Protein AF-A0A932DSC3-F1 (afdb_monomer)

Solvent-accessible surface area (backbone atoms only — not comparable to full-atom values): 9833 Å² total; per-residue (Å²): 133,70,55,35,37,29,6,28,22,61,24,45,84,79,36,78,52,66,47,34,21,42,12,37,30,30,30,62,66,42,68,72,59,54,48,52,46,57,74,68,42,41,59,68,45,85,79,51,54,69,72,60,35,46,52,50,37,52,56,51,57,74,69,36,74,44,71,51,76,47,80,44,51,50,78,51,51,77,74,40,59,60,67,58,5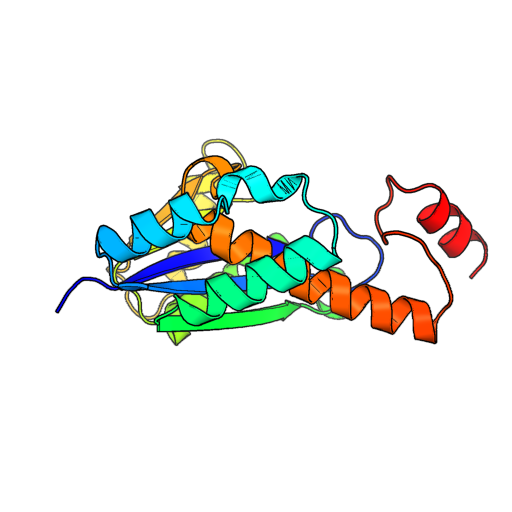0,51,34,54,52,48,17,52,48,46,56,72,66,65,46,58,34,36,36,29,50,33,100,46,66,76,79,47,30,64,53,51,41,48,58,21,44,76,64,31,84,55,80,86,50,46,67,50,58,37,66,69,24,32,75,78,34,68,44,15,12,46,6,30,42,46,10,41,40,54,44,53,54,52,50,51,54,48,30,75,73,75,43,84,35,68,85,23,29,78,89,34,69,51,19,50,54,41,63,76,73,107

Structure (mmCIF, N/CA/C/O backbone):
data_AF-A0A932DSC3-F1
#
_entry.id   AF-A0A932DSC3-F1
#
loop_
_atom_site.group_PDB
_atom_site.id
_atom_site.type_symbol
_atom_site.label_atom_id
_atom_site.label_alt_id
_atom_site.label_comp_id
_atom_site.label_asym_id
_atom_site.label_entity_id
_atom_site.label_seq_id
_atom_site.pdbx_PDB_ins_code
_atom_site.Cartn_x
_atom_site.Cartn_y
_atom_site.Cartn_z
_atom_site.occupancy
_atom_site.B_iso_or_equiv
_atom_site.auth_seq_id
_atom_site.auth_comp_id
_atom_site.auth_asym_id
_atom_site.auth_atom_id
_atom_site.pdbx_PDB_model_num
ATOM 1 N N . MET A 1 1 ? -21.441 4.213 18.092 1.00 64.06 1 MET A N 1
ATOM 2 C CA . MET A 1 1 ? -20.793 3.681 16.875 1.00 64.06 1 MET A CA 1
ATOM 3 C C . MET A 1 1 ? -19.340 3.460 17.226 1.00 64.06 1 MET A C 1
ATOM 5 O O . MET A 1 1 ? -18.794 4.299 17.928 1.00 64.06 1 MET A O 1
ATOM 9 N N . SER A 1 2 ? -18.774 2.329 16.828 1.00 84.69 2 SER A N 1
ATOM 10 C CA . SER A 1 2 ? -17.355 2.015 16.991 1.00 84.69 2 SER A CA 1
ATOM 11 C C . SER A 1 2 ? -16.498 2.936 16.121 1.00 84.69 2 SER A C 1
ATOM 13 O O . SER A 1 2 ? -16.928 3.362 15.041 1.00 84.69 2 SER A O 1
ATOM 15 N N . ASP A 1 3 ? -15.296 3.253 16.601 1.00 93.88 3 ASP A N 1
ATOM 16 C CA . ASP A 1 3 ? -14.323 4.045 15.854 1.00 93.88 3 ASP A CA 1
ATOM 17 C C . ASP A 1 3 ? -13.962 3.332 14.544 1.00 93.88 3 ASP A C 1
ATOM 19 O O . ASP A 1 3 ? -13.929 2.105 14.455 1.00 93.88 3 ASP A O 1
ATOM 23 N N . LEU A 1 4 ? -13.686 4.104 13.495 1.00 96.88 4 LEU A N 1
ATOM 24 C CA . LEU A 1 4 ? -13.214 3.566 12.219 1.00 96.88 4 LEU A CA 1
ATOM 25 C C . LEU A 1 4 ? -11.693 3.642 12.150 1.00 96.88 4 LEU A C 1
ATOM 27 O O . LEU A 1 4 ? -11.114 4.723 12.280 1.00 96.88 4 LEU A O 1
ATOM 31 N N . VAL A 1 5 ? -11.063 2.509 11.864 1.00 98.19 5 VAL A N 1
ATOM 32 C CA . VAL A 1 5 ? -9.609 2.360 11.783 1.00 98.19 5 VAL A CA 1
ATOM 33 C C . VAL A 1 5 ? -9.186 1.964 10.373 1.00 98.19 5 VAL A C 1
ATOM 35 O O . VAL A 1 5 ? -9.803 1.112 9.727 1.00 98.19 5 VAL A O 1
ATOM 38 N N . LEU A 1 6 ? -8.140 2.622 9.878 1.00 98.69 6 LEU A N 1
ATOM 39 C CA . LEU A 1 6 ? -7.616 2.456 8.525 1.00 98.69 6 LEU A CA 1
ATOM 40 C C . LEU A 1 6 ? -6.210 1.848 8.570 1.00 98.69 6 LEU A C 1
ATOM 42 O O . LEU A 1 6 ? -5.345 2.356 9.276 1.00 98.69 6 LEU A O 1
ATOM 46 N N . GLY A 1 7 ? -5.969 0.798 7.790 1.00 98.62 7 GLY A N 1
ATOM 47 C CA . GLY A 1 7 ? -4.624 0.349 7.427 1.00 98.62 7 GLY A CA 1
ATOM 48 C C . GLY A 1 7 ? -4.241 0.866 6.042 1.00 98.62 7 GLY A C 1
ATOM 49 O O . GLY A 1 7 ? -5.070 0.800 5.131 1.00 98.62 7 GLY A O 1
ATOM 50 N N . ILE A 1 8 ? -3.016 1.364 5.876 1.00 98.75 8 ILE A N 1
ATOM 51 C CA . ILE A 1 8 ? -2.444 1.753 4.579 1.00 98.75 8 ILE A CA 1
ATOM 52 C C . ILE A 1 8 ? -1.117 1.027 4.365 1.00 98.75 8 ILE A C 1
ATOM 54 O O . ILE A 1 8 ? -0.281 1.005 5.262 1.00 98.75 8 ILE A O 1
ATOM 58 N N . ASP A 1 9 ? -0.925 0.464 3.176 1.00 98.25 9 ASP A N 1
ATOM 59 C CA . ASP A 1 9 ? 0.350 -0.118 2.746 1.00 98.25 9 ASP A CA 1
ATOM 60 C C . ASP A 1 9 ? 0.474 -0.068 1.215 1.00 98.25 9 ASP A C 1
ATOM 62 O O . ASP A 1 9 ? -0.536 0.067 0.501 1.00 98.25 9 ASP A O 1
ATOM 66 N N . GLU A 1 10 ? 1.695 -0.192 0.702 1.00 97.06 10 GLU A N 1
ATOM 67 C CA . GLU A 1 10 ? 2.004 -0.150 -0.722 1.00 97.06 10 GLU A CA 1
ATOM 68 C C . GLU A 1 10 ? 2.565 -1.459 -1.301 1.00 97.06 10 GLU A C 1
ATOM 70 O O . GLU A 1 10 ? 3.034 -2.371 -0.623 1.00 97.06 10 GLU A O 1
ATOM 75 N N . ALA A 1 11 ? 2.534 -1.560 -2.629 1.00 95.81 11 ALA A N 1
ATOM 76 C CA . ALA A 1 11 ? 3.207 -2.608 -3.377 1.00 95.81 11 ALA A CA 1
ATOM 77 C C . ALA A 1 11 ? 3.759 -2.061 -4.692 1.00 95.81 11 ALA A C 1
ATOM 79 O O . ALA A 1 11 ? 3.047 -1.432 -5.473 1.00 95.81 11 ALA A O 1
ATOM 80 N N . GLY A 1 12 ? 5.020 -2.378 -4.981 1.00 94.19 12 GLY A N 1
ATOM 81 C CA . GLY A 1 12 ? 5.682 -1.982 -6.228 1.00 94.19 12 GLY A CA 1
ATOM 82 C C . GLY A 1 12 ? 6.744 -0.897 -6.079 1.00 94.19 12 GLY A C 1
ATOM 83 O O . GLY A 1 12 ? 7.323 -0.490 -7.076 1.00 94.19 12 GLY A O 1
ATOM 84 N N . ARG A 1 13 ? 7.045 -0.472 -4.848 1.00 93.25 13 ARG A N 1
ATOM 85 C CA . ARG A 1 13 ? 7.997 0.606 -4.552 1.00 93.25 13 ARG A CA 1
ATOM 86 C C . ARG A 1 13 ? 9.403 0.388 -5.127 1.00 93.25 13 ARG A C 1
ATOM 88 O O . ARG A 1 13 ? 10.003 1.318 -5.641 1.00 93.25 13 ARG A O 1
ATOM 95 N N . GLY A 1 14 ? 9.925 -0.837 -5.036 1.00 89.69 14 GLY A N 1
ATOM 96 C CA . GLY A 1 14 ? 11.260 -1.206 -5.534 1.00 89.69 14 GLY A CA 1
ATOM 97 C C . GLY A 1 14 ? 11.279 -1.792 -6.949 1.00 89.69 14 GLY A C 1
ATOM 98 O O . GLY A 1 14 ? 12.264 -2.417 -7.336 1.00 89.69 14 GLY A O 1
ATOM 99 N N . CYS A 1 15 ? 10.175 -1.697 -7.691 1.00 92.38 15 CYS A N 1
ATOM 100 C CA . CYS A 1 15 ? 10.090 -2.231 -9.048 1.00 92.38 15 CYS A CA 1
ATOM 101 C C . CYS A 1 15 ? 10.601 -1.216 -10.063 1.00 92.38 15 CYS A C 1
ATOM 103 O O . CYS A 1 15 ? 10.315 -0.031 -9.945 1.00 92.38 15 CYS A O 1
ATOM 105 N N . ILE A 1 16 ? 11.284 -1.706 -11.094 1.00 93.94 16 ILE A N 1
ATOM 106 C CA . ILE A 1 16 ? 11.677 -0.900 -12.256 1.00 93.94 16 ILE A CA 1
ATOM 107 C C . ILE A 1 16 ? 10.623 -0.962 -13.373 1.00 93.94 16 ILE A C 1
ATOM 109 O O . ILE A 1 16 ? 10.530 -0.054 -14.190 1.00 93.94 16 ILE A O 1
ATOM 113 N N . ILE A 1 17 ? 9.780 -2.004 -13.387 1.00 94.50 17 ILE A N 1
ATOM 114 C CA . ILE A 1 17 ? 8.659 -2.131 -14.327 1.00 94.50 17 ILE A CA 1
ATOM 115 C C . ILE A 1 17 ? 7.329 -2.033 -13.580 1.00 94.50 17 ILE A C 1
ATOM 117 O O . ILE A 1 17 ? 7.047 -2.805 -12.659 1.00 94.50 17 ILE A O 1
ATOM 121 N N . GLY A 1 18 ? 6.467 -1.147 -14.076 1.00 94.94 18 GLY A N 1
ATOM 122 C CA . GLY A 1 18 ? 5.080 -1.023 -13.645 1.00 94.94 18 GLY A CA 1
ATOM 123 C C . GLY A 1 18 ? 4.848 0.022 -12.545 1.00 94.94 18 GLY A C 1
ATOM 124 O O . GLY A 1 18 ? 5.780 0.643 -12.049 1.00 94.94 18 GLY A O 1
ATOM 125 N N . PRO A 1 19 ? 3.573 0.278 -12.216 1.00 96.56 19 PRO A N 1
ATOM 126 C CA . PRO A 1 19 ? 3.173 1.309 -11.267 1.00 96.56 19 PRO A CA 1
ATOM 127 C C . PRO A 1 19 ? 3.362 0.874 -9.807 1.00 96.56 19 PRO A C 1
ATOM 129 O O . PRO A 1 19 ? 3.408 -0.317 -9.491 1.00 96.56 19 PRO A O 1
ATOM 132 N N . LEU A 1 20 ? 3.357 1.866 -8.919 1.00 97.50 20 LEU A N 1
ATOM 133 C CA . LEU A 1 20 ? 3.201 1.690 -7.478 1.00 97.50 20 LEU A CA 1
ATOM 134 C C . LEU A 1 20 ? 1.705 1.642 -7.129 1.00 97.50 20 LEU A C 1
ATOM 136 O O . LEU A 1 20 ? 0.919 2.460 -7.611 1.00 97.50 20 LEU A O 1
ATOM 140 N N . PHE A 1 21 ? 1.298 0.691 -6.294 1.00 98.38 21 PHE A N 1
ATOM 141 C CA . PHE A 1 21 ? -0.069 0.573 -5.785 1.00 98.38 21 PHE A CA 1
ATOM 142 C C . PHE A 1 21 ? -0.099 0.896 -4.299 1.00 98.38 21 PHE A C 1
ATOM 144 O O . PHE A 1 21 ? 0.660 0.303 -3.547 1.00 98.38 21 PHE A O 1
ATOM 151 N N . LEU A 1 22 ? -1.000 1.781 -3.878 1.00 98.50 22 LEU A N 1
ATOM 152 C CA . LEU A 1 22 ? -1.232 2.121 -2.474 1.00 98.50 22 LEU A CA 1
ATOM 153 C C . LEU A 1 22 ? -2.658 1.721 -2.098 1.00 98.50 22 LEU A C 1
ATOM 155 O O . LEU A 1 22 ? -3.614 2.189 -2.724 1.00 98.50 22 LEU A O 1
ATOM 159 N N . ALA A 1 23 ? -2.819 0.858 -1.102 1.00 98.69 23 ALA A N 1
ATOM 160 C CA . ALA A 1 23 ? -4.123 0.377 -0.665 1.00 98.69 23 ALA A CA 1
ATOM 161 C C . ALA A 1 23 ? -4.499 0.956 0.698 1.00 98.69 23 ALA A C 1
ATOM 163 O O . ALA A 1 23 ? -3.661 1.083 1.581 1.00 98.69 23 ALA A O 1
ATOM 164 N N . GLY A 1 24 ? -5.782 1.264 0.871 1.00 98.69 24 GLY A N 1
ATOM 165 C CA . GLY A 1 24 ? -6.391 1.559 2.160 1.00 98.69 24 GLY A CA 1
ATOM 166 C C . GLY A 1 24 ? -7.475 0.536 2.492 1.00 98.69 24 GLY A C 1
ATOM 167 O O . GLY A 1 24 ? -8.323 0.233 1.645 1.00 98.69 24 GLY A O 1
ATOM 168 N N . PHE A 1 25 ? -7.450 0.025 3.720 1.00 98.75 25 PHE A N 1
ATOM 169 C CA . PHE A 1 25 ? -8.380 -0.966 4.259 1.00 98.75 25 PHE A CA 1
ATOM 170 C C . PHE A 1 25 ? -9.042 -0.434 5.538 1.00 98.75 25 PHE A C 1
ATOM 172 O O . PHE A 1 25 ? -8.373 -0.258 6.554 1.00 98.75 25 PHE A O 1
ATOM 179 N N . LEU A 1 26 ? -10.345 -0.148 5.473 1.00 98.62 26 LEU A N 1
ATOM 180 C CA . LEU A 1 26 ? -11.117 0.469 6.552 1.00 98.62 26 LEU A CA 1
ATOM 181 C C . LEU A 1 26 ? -12.066 -0.549 7.190 1.00 98.62 26 LEU A C 1
ATOM 183 O O . LEU A 1 26 ? -12.892 -1.149 6.490 1.00 98.62 26 LEU A O 1
ATOM 187 N N . ILE A 1 27 ? -12.019 -0.662 8.515 1.00 98.06 27 ILE A N 1
ATOM 188 C CA . ILE A 1 27 ? -12.976 -1.437 9.315 1.00 98.06 27 ILE A CA 1
ATOM 189 C C . ILE A 1 27 ? -13.413 -0.655 10.565 1.00 98.06 27 ILE A C 1
ATOM 191 O O . ILE A 1 27 ? -12.712 0.267 10.987 1.00 98.06 27 ILE A O 1
ATOM 195 N N . PRO A 1 28 ? -14.570 -0.994 11.153 1.00 97.62 28 PRO A N 1
ATOM 196 C CA . PRO A 1 28 ? -14.860 -0.724 12.553 1.00 97.62 28 PRO A CA 1
ATOM 197 C C . PRO A 1 28 ? -13.794 -1.341 13.460 1.00 97.62 28 PRO A C 1
ATOM 199 O O . PRO A 1 28 ? -13.321 -2.450 13.202 1.00 97.62 28 PRO A O 1
ATOM 202 N N . GLU A 1 29 ? -13.423 -0.632 14.517 1.00 95.38 29 GLU A N 1
ATOM 203 C CA . GLU A 1 29 ? -12.522 -1.123 15.554 1.00 95.38 29 GLU A CA 1
ATOM 204 C C . GLU A 1 29 ? -13.289 -2.037 16.509 1.00 95.38 29 GLU A C 1
ATOM 206 O O . GLU A 1 29 ? -13.709 -1.650 17.596 1.00 95.38 29 GLU A O 1
ATOM 211 N N . GLU A 1 30 ? -13.543 -3.250 16.031 1.00 96.38 30 GLU A N 1
ATOM 212 C CA . GLU A 1 30 ? -14.308 -4.272 16.731 1.00 96.38 30 GLU A CA 1
ATOM 213 C C . GLU A 1 30 ? -13.483 -5.558 16.786 1.00 96.38 30 GLU A C 1
ATOM 215 O O . GLU A 1 30 ? -13.024 -6.049 15.749 1.00 96.38 30 GLU A O 1
ATOM 220 N N . ASP A 1 31 ? -13.319 -6.113 17.990 1.00 93.94 31 ASP A N 1
ATOM 221 C CA . ASP A 1 31 ? -12.434 -7.258 18.247 1.00 93.94 31 ASP A CA 1
ATOM 222 C C . ASP A 1 31 ? -12.744 -8.439 17.326 1.00 93.94 31 ASP A C 1
ATOM 224 O O . ASP A 1 31 ? -11.851 -8.988 16.689 1.00 93.94 31 ASP A O 1
ATOM 228 N N . HIS A 1 32 ? -14.026 -8.749 17.120 1.00 95.50 32 HIS A N 1
ATOM 229 C CA . HIS A 1 32 ? -14.423 -9.859 16.258 1.00 95.50 32 HIS A CA 1
ATOM 230 C C . HIS A 1 32 ? -13.998 -9.683 14.784 1.00 95.50 32 HIS A C 1
ATOM 232 O O . HIS A 1 32 ? -13.781 -10.675 14.088 1.00 95.50 32 HIS A O 1
ATOM 238 N N . LEU A 1 33 ? -13.870 -8.453 14.268 1.00 96.00 33 LEU A N 1
ATOM 239 C CA . LEU A 1 33 ? -13.372 -8.208 12.906 1.00 96.00 33 LEU A CA 1
ATOM 240 C C . LEU A 1 33 ? -11.851 -8.356 12.842 1.00 96.00 33 LEU A C 1
ATOM 242 O O . LEU A 1 33 ? -11.326 -8.926 11.882 1.00 96.00 33 LEU A O 1
ATOM 246 N N . ILE A 1 34 ? -11.156 -7.872 13.873 1.00 94.50 34 ILE A N 1
ATOM 247 C CA . ILE A 1 34 ? -9.708 -8.026 14.039 1.00 94.50 34 ILE A CA 1
ATOM 248 C C . ILE A 1 34 ? -9.355 -9.518 14.140 1.00 94.50 34 ILE A C 1
ATOM 250 O O . ILE A 1 34 ? -8.472 -9.989 13.419 1.00 94.50 34 ILE A O 1
ATOM 254 N N . ASP A 1 35 ? -10.098 -10.281 14.939 1.00 95.19 35 ASP A N 1
ATOM 255 C CA . ASP A 1 35 ? -9.935 -11.726 15.109 1.00 95.19 35 ASP A CA 1
ATOM 256 C C . ASP A 1 35 ? -10.197 -12.488 13.815 1.00 95.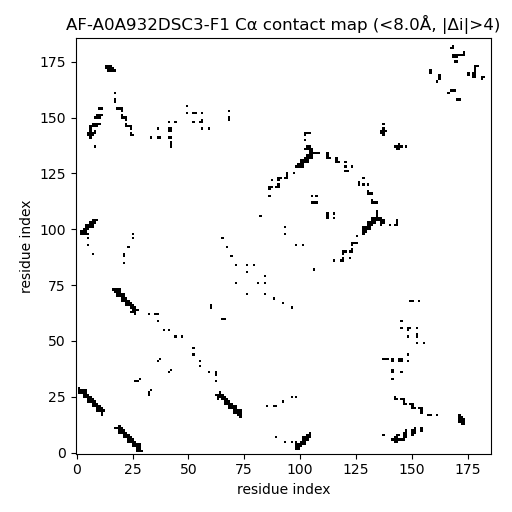19 35 ASP A C 1
ATOM 258 O O . ASP A 1 35 ? -9.420 -13.371 13.452 1.00 95.19 35 ASP A O 1
ATOM 262 N N . ARG A 1 36 ? -11.232 -12.109 13.053 1.00 95.62 36 ARG A N 1
ATOM 263 C CA . ARG A 1 36 ? -11.479 -12.693 11.726 1.00 95.62 36 ARG A CA 1
ATOM 264 C C . ARG A 1 36 ? -10.315 -12.460 10.768 1.00 95.62 36 ARG A C 1
ATOM 266 O O . ARG A 1 36 ? -9.969 -13.370 10.020 1.00 95.62 36 ARG A O 1
ATOM 273 N N . LEU A 1 37 ? -9.693 -11.279 10.779 1.00 94.50 37 LEU A N 1
ATOM 274 C CA . LEU A 1 37 ? -8.507 -11.023 9.955 1.00 94.50 37 LEU A CA 1
ATOM 275 C C . LEU A 1 37 ? -7.298 -11.839 10.423 1.00 94.50 37 LEU A C 1
ATOM 277 O O . LEU A 1 37 ? -6.571 -12.377 9.588 1.00 94.50 37 LEU A O 1
ATOM 281 N N . ASN A 1 38 ? -7.093 -11.971 11.735 1.00 92.88 38 ASN A N 1
ATOM 282 C CA . ASN A 1 38 ? -6.032 -12.819 12.280 1.00 92.88 38 ASN A CA 1
ATOM 283 C C . ASN A 1 38 ? -6.243 -14.293 11.899 1.00 92.88 38 ASN A C 1
ATOM 285 O O . ASN A 1 38 ? -5.302 -14.940 11.448 1.00 92.88 38 ASN A O 1
ATOM 289 N N . ALA A 1 39 ? -7.476 -14.799 11.989 1.00 93.25 39 ALA A N 1
ATOM 290 C CA . ALA A 1 39 ? -7.832 -16.169 11.618 1.00 93.25 39 ALA A CA 1
ATOM 291 C C . ALA A 1 39 ? -7.621 -16.468 10.123 1.00 93.25 39 ALA A C 1
ATOM 293 O O . ALA A 1 39 ? -7.350 -17.608 9.755 1.00 93.25 39 ALA A O 1
ATOM 294 N N . LEU A 1 40 ? -7.697 -15.451 9.257 1.00 91.75 40 LEU A N 1
ATOM 295 C CA . LEU A 1 40 ? -7.343 -15.570 7.839 1.00 91.75 40 LEU A CA 1
ATOM 296 C C . LEU A 1 40 ? -5.824 -15.647 7.582 1.00 91.75 40 LEU A C 1
ATOM 298 O O . LEU A 1 40 ? -5.417 -15.852 6.439 1.00 91.75 40 LEU A O 1
ATOM 302 N N . GLY A 1 41 ? -4.976 -15.452 8.598 1.00 88.56 41 GLY A N 1
ATOM 303 C CA . GLY A 1 41 ? -3.519 -15.521 8.457 1.00 88.56 41 GLY A CA 1
ATOM 304 C C . GLY A 1 41 ? -2.927 -14.372 7.636 1.00 88.56 41 GLY A C 1
ATOM 305 O O . GLY A 1 41 ? -1.932 -14.548 6.932 1.00 88.56 41 GLY A O 1
ATOM 306 N N . VAL A 1 42 ? -3.529 -13.175 7.681 1.00 85.94 42 VAL A N 1
ATOM 307 C CA . VAL A 1 42 ? -3.105 -12.055 6.816 1.00 85.94 42 VAL A CA 1
ATOM 308 C C . VAL A 1 42 ? -1.665 -11.589 7.074 1.00 85.94 42 VAL A C 1
ATOM 310 O O . VAL A 1 42 ? -0.997 -11.129 6.148 1.00 85.94 42 VAL A O 1
ATOM 313 N N . LYS A 1 43 ? -1.145 -11.745 8.296 1.00 81.88 43 LYS A N 1
ATOM 314 C CA . LYS A 1 43 ? 0.243 -11.381 8.638 1.00 81.88 43 LYS A CA 1
ATOM 315 C C . LYS A 1 43 ? 1.275 -12.350 8.047 1.00 81.88 43 LYS A C 1
ATOM 317 O O . LYS A 1 43 ? 2.343 -11.916 7.623 1.00 81.88 43 LYS A O 1
ATOM 322 N N . ASP A 1 44 ? 0.922 -13.625 7.902 1.00 77.19 44 ASP A N 1
ATOM 323 C CA . ASP A 1 44 ? 1.791 -14.675 7.345 1.00 77.19 44 ASP A CA 1
ATOM 324 C C . ASP A 1 44 ? 1.742 -14.739 5.806 1.00 77.19 44 ASP A C 1
ATOM 326 O O . ASP A 1 44 ? 2.366 -15.582 5.157 1.00 77.19 44 ASP A O 1
ATOM 330 N N . SER A 1 45 ? 1.019 -13.805 5.184 1.00 73.25 45 SER A N 1
ATOM 331 C CA . SER A 1 45 ? 0.725 -13.809 3.750 1.00 73.25 45 SER A CA 1
ATOM 332 C C . SER A 1 45 ? 1.927 -13.543 2.835 1.00 73.25 45 SER A C 1
ATOM 334 O O . SER A 1 45 ? 1.834 -13.739 1.620 1.00 73.25 45 SER A O 1
ATOM 336 N N . LYS A 1 46 ? 3.073 -13.120 3.388 1.00 68.75 46 LYS A N 1
ATOM 337 C CA . LYS A 1 46 ? 4.283 -12.753 2.624 1.00 68.75 46 LYS A CA 1
ATOM 338 C C . LYS A 1 46 ? 4.854 -13.907 1.799 1.00 68.75 46 LYS A C 1
ATOM 340 O O . LYS A 1 46 ? 5.500 -13.655 0.786 1.00 68.75 46 LYS A O 1
ATOM 345 N N . LEU A 1 47 ? 4.586 -15.148 2.204 1.00 74.00 47 LEU A N 1
ATOM 346 C CA . LEU A 1 47 ? 5.032 -16.365 1.519 1.00 74.00 47 LEU A CA 1
ATOM 347 C C . LEU A 1 47 ? 3.963 -16.962 0.589 1.00 74.00 47 LEU A C 1
ATOM 349 O O . LEU A 1 47 ? 4.196 -17.993 -0.044 1.00 74.00 47 LEU A O 1
ATOM 353 N N . LEU A 1 48 ? 2.781 -16.345 0.489 1.00 83.25 48 LEU A N 1
ATOM 354 C CA . LEU A 1 48 ? 1.707 -16.875 -0.345 1.00 83.25 48 LEU A CA 1
ATOM 355 C C . LEU A 1 48 ? 2.008 -16.681 -1.826 1.00 83.25 48 LEU A C 1
ATOM 357 O O . LEU A 1 48 ? 2.370 -15.593 -2.276 1.00 83.25 48 LEU A O 1
ATOM 361 N N . LEU A 1 49 ? 1.756 -17.734 -2.600 1.00 86.38 49 LEU A N 1
ATOM 362 C CA . LEU A 1 49 ? 1.762 -17.680 -4.057 1.00 86.38 49 LEU A CA 1
ATOM 363 C C . LEU A 1 49 ? 0.622 -16.781 -4.580 1.00 86.38 49 LEU A C 1
ATOM 365 O O . LEU A 1 49 ? -0.422 -16.694 -3.923 1.00 86.38 49 LEU A O 1
ATOM 369 N N . PRO A 1 50 ? 0.761 -16.177 -5.778 1.00 87.44 50 PRO A N 1
ATOM 370 C CA . PRO A 1 50 ? -0.225 -15.233 -6.313 1.00 87.44 50 PRO A CA 1
ATOM 371 C C . PRO A 1 50 ? -1.684 -15.736 -6.313 1.00 87.44 50 PRO A C 1
ATOM 373 O O . PRO A 1 50 ? -2.551 -14.988 -5.866 1.00 87.44 50 PRO A O 1
ATOM 376 N N . PRO A 1 51 ? -2.003 -16.997 -6.692 1.00 89.38 51 PRO A N 1
ATOM 377 C CA . PRO A 1 51 ? -3.389 -17.479 -6.662 1.00 89.38 51 PRO A CA 1
ATOM 378 C C . PRO A 1 51 ? -4.001 -17.488 -5.255 1.00 89.38 51 PRO A C 1
ATOM 380 O O . PRO A 1 51 ? -5.137 -17.055 -5.068 1.00 89.38 51 PRO A O 1
ATOM 383 N N . LYS A 1 52 ? -3.225 -17.923 -4.252 1.00 90.62 52 LYS A N 1
ATOM 384 C CA . LYS A 1 52 ? -3.654 -17.917 -2.845 1.00 90.62 52 LYS A CA 1
ATOM 385 C C . LYS A 1 52 ? -3.803 -16.491 -2.320 1.00 90.62 52 LYS A C 1
ATOM 387 O O . LYS A 1 52 ? -4.712 -16.206 -1.549 1.00 90.62 52 LYS A O 1
ATOM 392 N N . ARG A 1 53 ? -2.933 -15.576 -2.756 1.00 92.81 53 ARG A N 1
ATOM 393 C CA . ARG A 1 53 ? -3.010 -14.159 -2.386 1.00 92.81 53 ARG A CA 1
ATOM 394 C C . ARG A 1 53 ? -4.250 -13.480 -2.962 1.00 92.81 53 ARG A C 1
ATOM 396 O O . ARG A 1 53 ? -4.884 -12.699 -2.262 1.00 92.81 53 ARG A O 1
ATOM 403 N N . ASP A 1 54 ? -4.625 -13.806 -4.195 1.00 92.94 54 ASP A N 1
ATOM 404 C CA . ASP A 1 54 ? -5.855 -13.318 -4.824 1.00 92.94 54 ASP A CA 1
ATOM 405 C C . ASP A 1 54 ? -7.120 -13.839 -4.133 1.00 92.94 54 ASP A C 1
ATOM 407 O O . ASP A 1 54 ? -8.105 -13.110 -4.001 1.00 92.94 54 ASP A O 1
ATOM 411 N N . GLU A 1 55 ? -7.110 -15.088 -3.671 1.00 93.75 55 GLU A N 1
ATOM 412 C CA . GLU A 1 55 ? -8.174 -15.638 -2.832 1.00 93.75 55 GLU A CA 1
ATOM 413 C C . GLU A 1 55 ? -8.264 -14.917 -1.485 1.00 93.75 55 GLU A C 1
ATOM 415 O O . GLU A 1 55 ? -9.322 -14.389 -1.146 1.00 93.75 55 GLU A O 1
ATOM 420 N N . LEU A 1 56 ? -7.142 -14.780 -0.780 1.00 94.88 56 LEU A N 1
ATOM 421 C CA . LEU A 1 56 ? -7.086 -14.074 0.496 1.00 94.88 56 LEU A CA 1
ATOM 422 C C . LEU A 1 56 ? -7.525 -12.607 0.365 1.00 94.88 56 LEU A C 1
ATOM 424 O O . LEU A 1 56 ? -8.284 -12.105 1.192 1.00 94.88 56 LEU A O 1
ATOM 428 N N . ALA A 1 57 ? -7.129 -11.928 -0.715 1.00 96.56 57 ALA A N 1
ATOM 429 C CA . ALA A 1 57 ? -7.581 -10.574 -1.019 1.00 96.56 57 ALA A CA 1
ATOM 430 C C . ALA A 1 57 ? -9.109 -10.494 -1.180 1.00 96.56 57 ALA A C 1
ATOM 432 O O . ALA A 1 57 ? -9.708 -9.498 -0.775 1.00 96.56 57 ALA A O 1
ATOM 433 N N . ARG A 1 58 ? -9.765 -11.520 -1.746 1.00 96.75 58 ARG A N 1
ATOM 434 C CA . ARG A 1 58 ? -11.236 -11.570 -1.835 1.00 96.75 58 ARG A CA 1
ATOM 435 C C . ARG A 1 58 ? -11.874 -11.707 -0.456 1.00 96.75 58 ARG A C 1
ATOM 437 O O . ARG A 1 58 ? -12.822 -10.975 -0.182 1.00 96.75 58 ARG A O 1
ATOM 444 N N . GLU A 1 59 ? -11.344 -12.561 0.415 1.00 97.12 59 GLU A N 1
ATOM 445 C CA . GLU A 1 59 ? -11.865 -12.716 1.782 1.00 97.12 59 GLU A CA 1
ATOM 446 C C . GLU A 1 59 ? -11.683 -11.444 2.621 1.00 97.12 59 GLU A C 1
ATOM 448 O O . GLU A 1 59 ? -12.625 -10.985 3.266 1.00 97.12 59 GLU A O 1
ATOM 453 N N . ILE A 1 60 ? -10.522 -10.790 2.522 1.00 96.94 60 ILE A N 1
ATOM 454 C CA . ILE A 1 60 ? -10.260 -9.499 3.178 1.00 96.94 60 ILE A CA 1
ATOM 455 C C . ILE A 1 60 ? -11.284 -8.445 2.745 1.00 96.94 60 ILE A C 1
ATOM 457 O O . ILE A 1 60 ? -11.847 -7.740 3.583 1.00 96.94 60 ILE A O 1
ATOM 461 N N . LYS A 1 61 ? -11.579 -8.345 1.443 1.00 97.56 61 LYS A N 1
ATOM 462 C CA . LYS A 1 61 ? -12.566 -7.380 0.929 1.00 97.56 61 LYS A CA 1
ATOM 463 C C . LYS A 1 61 ? -13.967 -7.605 1.502 1.00 97.56 61 LYS A C 1
ATOM 465 O O . LYS A 1 61 ? -14.670 -6.621 1.713 1.00 97.56 61 LYS A O 1
ATOM 470 N N . LYS A 1 62 ? -14.357 -8.853 1.788 1.00 97.25 62 LYS A N 1
ATOM 471 C CA . LYS A 1 62 ? -15.650 -9.173 2.423 1.00 97.25 62 LYS A CA 1
ATOM 472 C C . LYS A 1 62 ? -15.728 -8.706 3.879 1.00 97.25 62 LYS A C 1
ATOM 474 O O . LYS A 1 62 ? -16.819 -8.415 4.352 1.00 97.25 62 LYS A O 1
ATOM 479 N N . ILE A 1 63 ? -14.596 -8.652 4.585 1.00 96.38 63 ILE A N 1
ATOM 480 C CA . ILE A 1 63 ? -14.516 -8.155 5.970 1.00 96.38 63 ILE A CA 1
ATOM 481 C C . ILE A 1 63 ? -14.456 -6.623 6.003 1.00 96.38 63 ILE A C 1
ATOM 483 O O . ILE A 1 63 ? -14.943 -6.003 6.945 1.00 96.38 63 ILE A O 1
ATOM 487 N N . SER A 1 64 ? -13.859 -6.001 4.981 1.00 96.25 64 SER A N 1
ATOM 488 C CA . SER A 1 64 ? -13.723 -4.544 4.924 1.00 96.25 64 SER A CA 1
ATOM 489 C C . SER A 1 64 ? -15.082 -3.848 4.994 1.00 96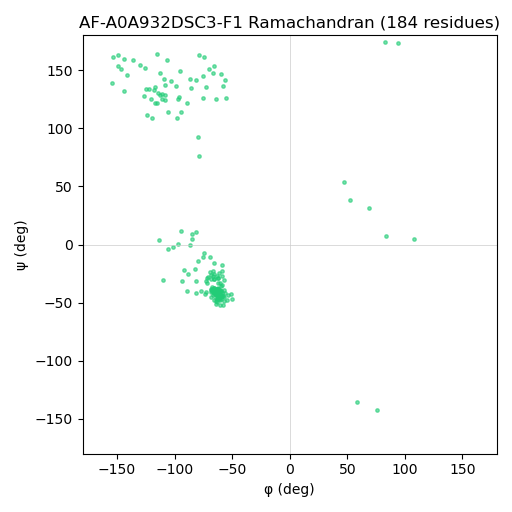.25 64 SER A C 1
ATOM 491 O O . SER A 1 64 ? -16.006 -4.206 4.265 1.00 96.25 64 SER A O 1
ATOM 493 N N . ARG A 1 65 ? -15.180 -2.772 5.781 1.00 97.31 65 ARG A N 1
ATOM 494 C CA . ARG A 1 65 ? -16.296 -1.826 5.639 1.00 97.31 65 ARG A CA 1
ATOM 495 C C . ARG A 1 65 ? -16.164 -1.077 4.324 1.00 97.31 65 ARG A C 1
ATOM 497 O O . ARG A 1 65 ? -17.142 -0.904 3.604 1.00 97.31 65 ARG A O 1
ATOM 504 N N . ARG A 1 66 ? -14.950 -0.609 4.021 1.00 98.12 66 ARG A N 1
ATOM 505 C CA . ARG A 1 66 ? -14.570 -0.042 2.721 1.00 98.12 66 ARG A CA 1
ATOM 506 C C . ARG A 1 66 ? -13.096 -0.327 2.458 1.00 98.12 66 ARG A C 1
ATOM 508 O O . ARG A 1 66 ? -12.294 -0.432 3.379 1.00 98.12 66 ARG A O 1
ATOM 515 N N . HIS A 1 67 ? -12.724 -0.380 1.190 1.00 98.56 67 HIS A N 1
ATOM 516 C CA . HIS A 1 67 ? -11.331 -0.425 0.767 1.00 98.56 67 HIS A CA 1
ATOM 517 C C . HIS A 1 67 ? -11.164 0.365 -0.532 1.00 98.56 67 HIS A C 1
ATOM 519 O O . HIS A 1 67 ? -12.136 0.634 -1.242 1.00 98.56 67 HIS A O 1
ATOM 525 N N . LYS A 1 68 ? -9.934 0.779 -0.830 1.00 98.69 68 LYS A N 1
ATOM 526 C CA . LYS A 1 68 ? -9.598 1.538 -2.038 1.00 98.69 68 LYS A CA 1
ATOM 527 C C . LYS A 1 68 ? -8.143 1.301 -2.381 1.00 98.69 68 LYS A C 1
ATOM 529 O O . LYS A 1 68 ? -7.303 1.291 -1.492 1.00 98.69 68 LYS A O 1
ATOM 534 N N . ILE A 1 69 ? -7.861 1.136 -3.665 1.00 98.69 69 ILE A N 1
ATOM 535 C CA . ILE A 1 69 ? -6.504 0.970 -4.173 1.00 98.69 69 ILE A CA 1
ATOM 536 C C . ILE A 1 69 ? -6.255 2.108 -5.156 1.00 98.69 69 ILE A C 1
ATOM 538 O O . ILE A 1 69 ? -7.050 2.337 -6.068 1.00 98.69 69 ILE A O 1
ATOM 542 N N . LEU A 1 70 ? -5.185 2.860 -4.932 1.00 98.56 70 LEU A N 1
ATOM 543 C CA . LEU A 1 70 ? -4.719 3.913 -5.819 1.00 98.56 70 LEU A CA 1
ATOM 544 C C . LEU A 1 70 ? -3.511 3.406 -6.599 1.00 98.56 70 LEU A C 1
ATOM 546 O O . LEU A 1 70 ? -2.648 2.725 -6.053 1.00 98.56 70 LEU A O 1
ATOM 550 N N . LYS A 1 71 ? -3.453 3.767 -7.879 1.00 98.12 71 LYS A N 1
ATOM 551 C CA . LYS A 1 71 ? -2.347 3.442 -8.778 1.00 98.12 71 LYS A CA 1
ATOM 552 C C . LYS A 1 71 ? -1.552 4.712 -9.069 1.00 98.12 71 LYS A C 1
ATOM 554 O O . LYS A 1 71 ? -2.125 5.690 -9.547 1.00 98.12 71 LYS A O 1
ATOM 559 N N . ILE A 1 72 ? -0.253 4.677 -8.811 1.00 98.06 72 ILE A N 1
ATOM 560 C CA . ILE A 1 72 ? 0.706 5.743 -9.097 1.00 98.06 72 ILE A CA 1
ATOM 561 C C . ILE A 1 72 ? 1.529 5.292 -10.307 1.00 98.06 72 ILE A C 1
ATOM 563 O O . ILE A 1 72 ? 2.222 4.278 -10.265 1.00 98.06 72 ILE A O 1
ATOM 567 N N . SER A 1 73 ? 1.392 6.002 -11.427 1.00 97.00 73 SER A N 1
ATOM 568 C CA . SER A 1 73 ? 2.019 5.623 -12.699 1.00 97.00 73 SER A CA 1
ATOM 569 C C . SER A 1 73 ? 3.543 5.795 -12.683 1.00 97.00 73 SER A C 1
ATOM 571 O O . SER A 1 73 ? 4.003 6.754 -12.063 1.00 97.00 73 SER A O 1
ATOM 573 N N . PRO A 1 74 ? 4.303 5.000 -13.467 1.00 96.06 74 PRO A N 1
ATOM 574 C CA . PRO A 1 74 ? 5.747 5.195 -13.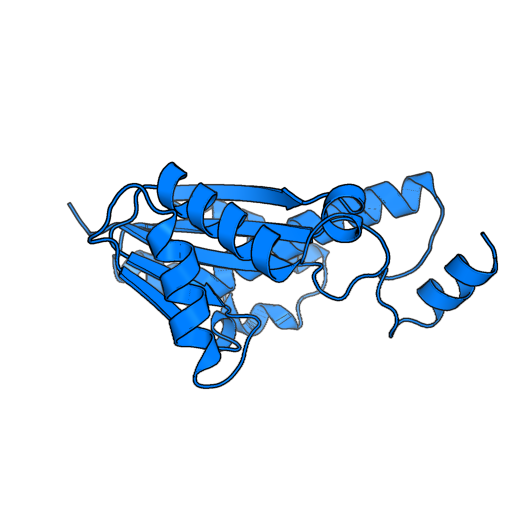645 1.00 96.06 74 PRO A CA 1
ATOM 575 C C . PRO A 1 74 ? 6.109 6.637 -14.015 1.00 96.06 74 PRO A C 1
ATOM 577 O O . PRO A 1 74 ? 6.874 7.268 -13.308 1.00 96.06 74 PRO A O 1
ATOM 580 N N . ALA A 1 75 ? 5.398 7.235 -14.979 1.00 96.94 75 ALA A N 1
ATOM 581 C CA . ALA A 1 75 ? 5.619 8.625 -15.394 1.00 96.94 75 ALA A CA 1
ATOM 582 C C . ALA A 1 75 ? 5.450 9.676 -14.273 1.00 96.94 75 ALA A C 1
ATOM 584 O O . ALA A 1 75 ? 5.957 10.790 -14.388 1.00 96.94 75 ALA A O 1
ATOM 585 N N . ALA A 1 76 ? 4.707 9.356 -13.206 1.00 96.81 76 ALA A N 1
ATOM 586 C CA . ALA A 1 76 ? 4.614 10.225 -12.034 1.00 96.81 76 ALA A CA 1
ATOM 587 C C . ALA A 1 76 ? 5.827 10.023 -11.116 1.00 96.81 76 ALA A C 1
ATOM 589 O O . ALA A 1 76 ? 6.376 11.007 -10.633 1.00 96.81 76 ALA A O 1
ATOM 590 N N . ILE A 1 77 ? 6.254 8.772 -10.923 1.00 95.94 77 ILE A N 1
ATOM 591 C CA . ILE A 1 77 ? 7.447 8.398 -10.148 1.00 95.94 77 ILE A CA 1
ATOM 592 C C . ILE A 1 77 ? 8.716 8.972 -10.795 1.00 95.94 77 ILE A C 1
ATOM 594 O O . ILE A 1 77 ? 9.581 9.472 -10.091 1.00 95.94 77 ILE A O 1
ATOM 598 N N . ASP A 1 78 ? 8.795 8.988 -12.126 1.00 94.94 78 ASP A N 1
ATOM 599 C CA . ASP A 1 78 ? 9.927 9.574 -12.858 1.00 94.94 78 ASP A CA 1
ATOM 600 C C . ASP A 1 78 ? 10.004 11.100 -12.690 1.00 94.94 78 ASP A C 1
ATOM 602 O O . ASP A 1 78 ? 11.071 11.699 -12.800 1.00 94.94 78 ASP A O 1
ATOM 606 N N . ARG A 1 79 ? 8.859 11.750 -12.444 1.00 96.81 79 ARG A N 1
ATOM 607 C CA . ARG A 1 79 ? 8.748 13.212 -12.347 1.00 96.81 79 ARG A CA 1
ATOM 608 C C . ARG A 1 79 ? 8.879 13.733 -10.918 1.00 96.81 79 ARG A C 1
ATOM 610 O O . ARG A 1 79 ? 9.316 14.865 -10.727 1.00 96.81 79 ARG A O 1
ATOM 617 N N . PHE A 1 80 ? 8.448 12.957 -9.930 1.00 96.00 80 PHE A N 1
ATOM 618 C CA . PHE A 1 80 ? 8.330 13.395 -8.543 1.00 96.00 80 PHE A CA 1
ATOM 619 C C . PHE A 1 80 ? 8.995 12.406 -7.592 1.00 96.00 80 PHE A C 1
ATOM 621 O O . PHE A 1 80 ? 9.053 11.209 -7.850 1.00 96.00 80 PHE A O 1
ATOM 628 N N . SER A 1 81 ? 9.423 12.898 -6.430 1.00 95.38 81 SER A N 1
ATOM 629 C CA . SER A 1 81 ? 9.890 12.041 -5.341 1.00 95.38 81 SER A CA 1
ATOM 630 C C . SER A 1 81 ? 8.822 11.010 -4.970 1.00 95.38 81 SER A C 1
ATOM 632 O O . SER A 1 81 ? 7.682 11.356 -4.652 1.00 95.38 81 SER A O 1
ATOM 634 N N . ILE A 1 82 ? 9.205 9.733 -4.968 1.00 95.12 82 ILE A N 1
ATOM 635 C CA . ILE A 1 82 ? 8.310 8.632 -4.602 1.00 95.12 82 ILE A CA 1
ATOM 636 C C . ILE A 1 82 ? 7.759 8.788 -3.176 1.00 95.12 82 ILE A C 1
ATOM 638 O O . ILE A 1 82 ? 6.587 8.508 -2.944 1.00 95.12 82 ILE A O 1
ATOM 642 N N . ASN A 1 83 ? 8.562 9.331 -2.252 1.00 96.00 83 ASN A N 1
ATOM 643 C CA . ASN A 1 83 ? 8.124 9.618 -0.884 1.00 96.00 83 ASN A CA 1
ATOM 644 C C . ASN A 1 83 ? 7.031 10.689 -0.870 1.00 96.00 83 ASN A C 1
ATOM 646 O O . ASN A 1 83 ? 6.045 10.553 -0.151 1.00 96.00 83 ASN A O 1
ATOM 650 N N . ASP A 1 84 ? 7.185 11.742 -1.675 1.00 96.88 84 ASP A N 1
ATOM 651 C CA . ASP A 1 84 ? 6.204 12.827 -1.734 1.00 96.88 84 ASP A CA 1
ATOM 652 C C . ASP A 1 84 ? 4.902 12.330 -2.367 1.00 96.88 84 ASP A C 1
ATOM 654 O O . ASP A 1 84 ? 3.813 12.673 -1.902 1.00 96.88 84 ASP A O 1
ATOM 658 N N . LEU A 1 85 ? 4.991 11.469 -3.386 1.00 97.75 85 LEU A N 1
ATOM 659 C CA . LEU A 1 85 ? 3.827 10.804 -3.971 1.00 97.75 85 LEU A CA 1
ATOM 660 C C . LEU A 1 85 ? 3.101 9.937 -2.937 1.00 97.75 85 LEU A C 1
ATOM 662 O O . LEU A 1 85 ? 1.886 10.062 -2.799 1.00 97.75 85 LEU A O 1
ATOM 666 N N . GLU A 1 86 ? 3.808 9.102 -2.179 1.00 97.94 86 GLU A N 1
ATOM 667 C CA . GLU A 1 86 ? 3.198 8.269 -1.134 1.00 97.94 86 GLU A CA 1
ATOM 668 C C . GLU A 1 86 ? 2.577 9.104 -0.013 1.00 97.94 86 GLU A C 1
ATOM 670 O O . GLU A 1 86 ? 1.462 8.795 0.411 1.00 97.94 86 GLU A O 1
ATOM 675 N N . ILE A 1 87 ? 3.224 10.195 0.413 1.00 98.38 87 ILE A N 1
ATOM 676 C CA . ILE A 1 87 ? 2.670 11.135 1.400 1.00 98.38 87 ILE A CA 1
ATOM 677 C C . ILE A 1 87 ? 1.339 11.705 0.897 1.00 98.38 87 ILE A C 1
ATOM 679 O O . ILE A 1 87 ? 0.315 11.617 1.583 1.00 98.38 87 ILE A O 1
ATOM 683 N N . ASN A 1 88 ? 1.330 12.236 -0.329 1.00 98.50 88 ASN A N 1
ATOM 684 C CA . ASN A 1 88 ? 0.141 12.825 -0.941 1.00 98.50 88 ASN A CA 1
ATOM 685 C C . ASN A 1 88 ? -0.980 11.791 -1.117 1.00 98.50 88 ASN A C 1
ATOM 687 O O . ASN A 1 88 ? -2.141 12.054 -0.802 1.00 98.50 88 ASN A O 1
ATOM 691 N N . PHE A 1 89 ? -0.661 10.598 -1.620 1.00 98.50 89 PHE A N 1
ATOM 692 C CA . PHE A 1 89 ? -1.657 9.557 -1.870 1.00 98.50 89 PHE A CA 1
ATOM 693 C C . PHE A 1 89 ? -2.183 8.927 -0.573 1.00 98.50 89 PHE A C 1
ATOM 695 O O . PHE A 1 89 ? -3.375 8.621 -0.503 1.00 98.50 89 PHE A O 1
ATOM 702 N N . SER A 1 90 ? -1.357 8.817 0.470 1.00 98.62 90 SER A N 1
ATOM 703 C CA . SER A 1 90 ? -1.793 8.398 1.808 1.00 98.62 90 SER A CA 1
ATOM 704 C C . SER A 1 90 ? -2.783 9.402 2.393 1.00 98.62 90 SER A C 1
ATOM 706 O O . SER A 1 90 ? -3.868 9.010 2.820 1.00 98.62 90 SER A O 1
ATOM 708 N N . ALA A 1 91 ? -2.484 10.703 2.314 1.00 98.50 91 ALA A N 1
ATOM 709 C CA . ALA A 1 91 ? -3.410 11.749 2.749 1.00 98.50 91 ALA A CA 1
ATOM 710 C C . ALA A 1 91 ? -4.731 11.713 1.960 1.00 98.50 91 ALA A C 1
ATOM 712 O O . ALA A 1 91 ? -5.808 11.833 2.541 1.00 98.50 91 ALA A O 1
ATOM 713 N N . ARG A 1 92 ? -4.689 11.452 0.644 1.00 98.56 92 ARG A N 1
ATOM 714 C CA . ARG A 1 92 ? -5.902 11.264 -0.175 1.00 98.56 92 ARG A CA 1
ATOM 715 C C . ARG A 1 92 ? -6.752 10.080 0.285 1.00 98.56 92 ARG A C 1
ATOM 717 O O . ARG A 1 92 ? -7.978 10.187 0.254 1.00 98.56 92 ARG A O 1
ATOM 724 N N . LEU A 1 93 ? -6.139 8.961 0.679 1.00 98.62 93 LEU A N 1
ATOM 725 C CA . LEU A 1 93 ? -6.868 7.822 1.245 1.00 98.62 93 LEU A CA 1
ATOM 726 C C . LEU A 1 93 ? -7.504 8.197 2.585 1.00 98.62 93 LEU A C 1
ATOM 728 O O . LEU A 1 93 ? -8.699 7.970 2.760 1.00 98.62 93 LEU A O 1
ATOM 732 N N . ILE A 1 94 ? -6.746 8.823 3.487 1.00 98.62 94 ILE A N 1
ATOM 733 C CA . ILE A 1 94 ? -7.248 9.271 4.793 1.00 98.62 94 ILE A CA 1
ATOM 734 C C . ILE A 1 94 ? -8.434 10.223 4.613 1.00 98.62 94 ILE A C 1
ATOM 736 O O . ILE A 1 94 ? -9.497 9.991 5.181 1.00 98.62 94 ILE A O 1
ATOM 740 N N . ASN A 1 95 ? -8.305 11.231 3.749 1.00 98.31 95 ASN A N 1
ATOM 741 C CA . ASN A 1 95 ? -9.373 12.190 3.465 1.00 98.31 95 ASN A CA 1
ATOM 742 C C . ASN A 1 95 ? -10.612 11.518 2.857 1.00 98.31 95 ASN A C 1
ATOM 744 O O . ASN A 1 95 ? -11.733 11.874 3.202 1.00 98.31 95 ASN A O 1
ATOM 748 N N . TYR A 1 96 ? -10.422 10.521 1.987 1.00 98.19 96 TYR A N 1
ATOM 749 C CA . TYR A 1 96 ? -11.518 9.766 1.376 1.00 98.19 96 TYR A CA 1
ATOM 750 C C . TYR A 1 96 ? -12.284 8.889 2.377 1.00 98.19 96 TYR A C 1
ATOM 752 O O . TYR A 1 96 ? -13.501 8.745 2.262 1.00 98.19 96 TYR A O 1
ATOM 760 N N . PHE A 1 97 ? -11.581 8.252 3.315 1.00 97.94 97 PHE A N 1
ATOM 761 C CA . PHE A 1 97 ? -12.198 7.349 4.288 1.00 97.94 97 PHE A CA 1
ATOM 762 C C . PHE A 1 97 ? -12.693 8.054 5.550 1.00 97.94 97 PHE A C 1
ATOM 764 O O . PHE A 1 97 ? -13.581 7.519 6.210 1.00 97.94 97 PHE A O 1
ATOM 771 N N . SER A 1 98 ? -12.104 9.205 5.881 1.00 96.75 98 SER A N 1
ATOM 772 C CA . SER A 1 98 ? -12.317 9.950 7.127 1.00 96.75 98 SER A CA 1
ATOM 773 C C . SER A 1 98 ? -12.265 9.059 8.390 1.00 96.75 98 SER A C 1
ATOM 775 O O . SER A 1 98 ? -13.221 9.040 9.166 1.00 96.75 98 SER A O 1
ATOM 777 N N . PRO A 1 99 ? -11.189 8.269 8.600 1.00 97.00 99 PRO A N 1
ATOM 778 C CA . PRO A 1 99 ? -11.075 7.383 9.756 1.00 97.00 99 PRO A CA 1
ATOM 779 C C . PRO A 1 99 ? -10.780 8.153 11.049 1.00 97.00 99 PRO A C 1
ATOM 781 O O . PRO A 1 99 ? -10.247 9.263 11.036 1.00 97.00 99 PRO A O 1
ATOM 784 N N . HIS A 1 100 ? -11.043 7.511 12.185 1.00 96.00 100 HIS A N 1
ATOM 785 C CA . HIS A 1 100 ? -10.660 8.022 13.502 1.00 96.00 100 HIS A CA 1
ATOM 786 C C . HIS A 1 100 ? -9.144 7.885 13.698 1.00 96.00 100 HIS A C 1
ATOM 788 O O . HIS A 1 100 ? -8.485 8.807 14.181 1.00 96.00 100 HIS A O 1
ATOM 794 N N . ARG A 1 101 ? -8.566 6.756 13.260 1.00 97.38 101 ARG A N 1
ATOM 795 C CA . ARG A 1 101 ? -7.122 6.481 13.333 1.00 97.38 101 ARG A CA 1
ATOM 796 C C . ARG A 1 101 ? -6.619 5.749 12.094 1.00 97.38 101 ARG A C 1
ATOM 798 O O . ARG A 1 101 ? -7.333 4.918 11.533 1.00 97.38 101 ARG A O 1
ATOM 805 N N . THR A 1 102 ? -5.383 6.040 11.698 1.00 98.56 102 THR A N 1
ATOM 806 C CA . THR A 1 102 ? -4.706 5.366 10.583 1.00 98.56 102 THR A CA 1
ATOM 807 C C . THR A 1 102 ? -3.401 4.735 11.046 1.00 98.56 102 THR A C 1
ATOM 809 O O . THR A 1 102 ? -2.593 5.379 11.714 1.00 98.56 102 THR A O 1
ATOM 812 N N . TYR A 1 103 ? -3.190 3.489 10.640 1.00 98.56 103 TYR A N 1
ATOM 813 C CA . TYR A 1 103 ? -1.945 2.746 10.761 1.00 98.56 103 TYR A CA 1
ATOM 814 C C . TYR A 1 103 ? -1.321 2.597 9.372 1.00 98.56 103 TYR A C 1
ATOM 816 O O . TYR A 1 103 ? -2.045 2.308 8.417 1.00 98.56 103 TYR A O 1
ATOM 824 N N . LEU A 1 104 ? -0.008 2.786 9.237 1.00 98.00 104 LEU A N 1
ATOM 825 C CA . LEU A 1 104 ? 0.664 2.651 7.940 1.00 98.00 104 LEU A CA 1
ATOM 826 C C . LEU A 1 104 ? 2.088 2.110 8.040 1.00 98.00 104 LEU A C 1
ATOM 828 O O . LEU A 1 104 ? 2.779 2.360 9.030 1.00 98.00 104 LEU A O 1
ATOM 832 N N . ASP A 1 105 ? 2.536 1.412 6.996 1.00 96.56 105 ASP A N 1
ATOM 833 C CA . ASP A 1 105 ? 3.958 1.105 6.842 1.00 96.56 105 ASP A CA 1
ATOM 834 C C . ASP A 1 105 ? 4.721 2.353 6.382 1.00 96.56 105 ASP A C 1
ATOM 836 O O . ASP A 1 105 ? 4.341 3.031 5.429 1.00 96.56 105 ASP A O 1
ATOM 840 N N . ALA A 1 106 ? 5.770 2.719 7.116 1.00 96.00 106 ALA A N 1
ATOM 841 C CA . ALA A 1 106 ? 6.582 3.884 6.797 1.00 96.00 106 ALA A CA 1
ATOM 842 C C . ALA A 1 106 ? 7.834 3.449 6.011 1.00 96.00 106 ALA A C 1
ATOM 844 O O . ALA A 1 106 ? 8.632 2.673 6.544 1.00 96.00 106 ALA A O 1
ATOM 845 N N . PRO A 1 107 ? 8.106 4.013 4.818 1.00 93.88 107 PRO A N 1
ATOM 846 C CA . PRO A 1 107 ? 9.273 3.653 4.004 1.00 93.88 107 PRO A CA 1
ATOM 847 C C . PRO A 1 107 ? 10.573 4.349 4.458 1.00 93.88 107 PRO A C 1
ATOM 849 O O . PRO A 1 107 ? 11.582 4.327 3.753 1.00 93.88 107 PRO A O 1
ATOM 852 N N . VAL A 1 108 ? 10.557 5.005 5.623 1.00 94.06 108 VAL A N 1
ATOM 853 C CA . VAL A 1 108 ? 11.675 5.768 6.200 1.00 94.06 108 VAL A CA 1
ATOM 854 C C . VAL A 1 108 ? 11.984 5.282 7.610 1.00 94.06 108 VAL A C 1
ATOM 856 O O . VAL A 1 108 ? 11.083 4.833 8.307 1.00 94.06 108 VAL A O 1
ATOM 859 N N . SER A 1 109 ? 13.227 5.414 8.069 1.00 92.12 109 SER A N 1
ATOM 860 C CA . SER A 1 109 ? 13.662 4.843 9.354 1.00 92.12 109 SER A CA 1
ATOM 861 C C . SER A 1 109 ? 13.858 5.886 10.459 1.00 92.12 109 SER A C 1
ATOM 863 O O . SER A 1 109 ? 14.080 7.077 10.208 1.00 92.12 109 SER A O 1
ATOM 865 N N . GLY A 1 110 ? 13.814 5.422 11.712 1.00 92.56 110 GLY A N 1
ATOM 866 C CA . GLY A 1 110 ? 14.181 6.207 12.894 1.00 92.56 110 GLY A CA 1
ATOM 867 C C . GLY A 1 110 ? 13.351 7.493 13.052 1.00 92.56 110 GLY A C 1
ATOM 868 O O . GLY A 1 110 ? 12.136 7.473 12.836 1.00 92.56 110 GLY A O 1
ATOM 869 N N . PRO A 1 111 ? 13.972 8.646 13.380 1.00 91.00 111 PRO A N 1
ATOM 870 C CA . PRO A 1 111 ? 13.259 9.921 13.522 1.00 91.00 111 PRO A CA 1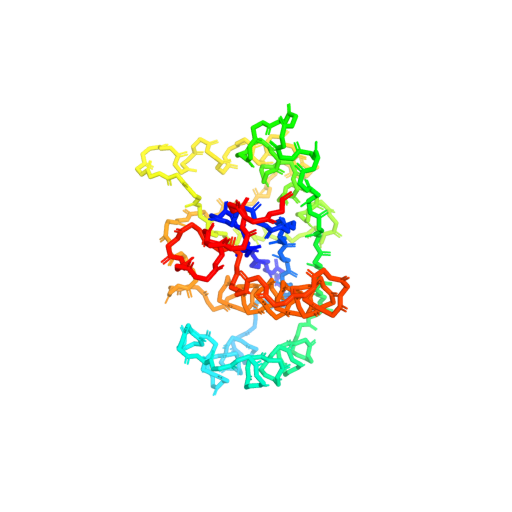
ATOM 871 C C . PRO A 1 111 ? 12.511 10.380 12.256 1.00 91.00 111 PRO A C 1
ATOM 873 O O . PRO A 1 111 ? 11.635 11.245 12.338 1.00 91.00 111 PRO A O 1
ATOM 876 N N . GLY A 1 112 ? 12.841 9.816 11.086 1.00 95.75 112 GLY A N 1
ATOM 877 C CA . GLY A 1 112 ? 12.163 10.089 9.820 1.00 95.75 112 GLY A CA 1
ATOM 878 C C . GLY A 1 112 ? 10.689 9.687 9.824 1.00 95.75 112 GLY A C 1
ATOM 879 O O . GLY A 1 112 ? 9.879 10.405 9.244 1.00 95.75 112 GLY A O 1
ATOM 880 N N . ILE A 1 113 ? 10.315 8.627 10.548 1.00 96.62 113 ILE A N 1
ATOM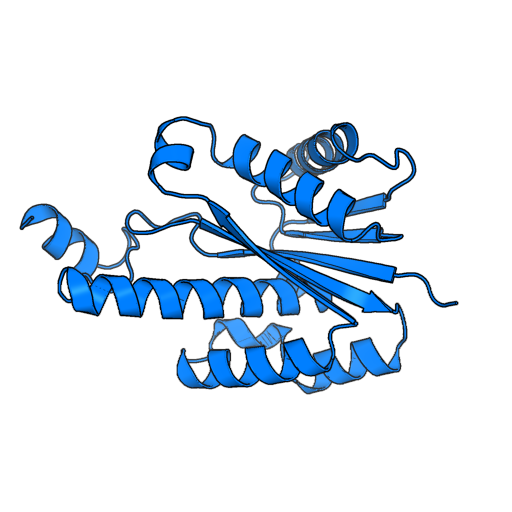 881 C CA . ILE A 1 113 ? 8.931 8.119 10.612 1.00 96.62 113 ILE A CA 1
ATOM 882 C C . ILE A 1 113 ? 7.979 9.191 11.146 1.00 96.62 113 ILE A C 1
ATOM 884 O O . ILE A 1 113 ? 6.920 9.442 10.571 1.00 96.62 113 ILE A O 1
ATOM 888 N N . LYS A 1 114 ? 8.381 9.889 12.216 1.00 96.31 114 LYS A N 1
ATOM 889 C CA . LYS A 1 114 ? 7.571 10.956 12.818 1.00 96.31 114 LYS A CA 1
ATOM 890 C C . LYS A 1 114 ? 7.373 12.127 11.853 1.00 96.31 114 LYS A C 1
ATOM 892 O O . LYS A 1 114 ? 6.286 12.698 11.803 1.00 96.31 114 LYS A O 1
ATOM 897 N N . ARG A 1 115 ? 8.404 12.482 11.074 1.00 96.81 115 ARG A N 1
ATOM 898 C CA . ARG A 1 115 ? 8.306 13.527 10.039 1.00 96.81 115 ARG A CA 1
ATOM 899 C C . ARG A 1 115 ? 7.414 13.093 8.880 1.00 96.81 115 ARG A C 1
ATOM 901 O O . ARG A 1 115 ? 6.604 13.892 8.423 1.00 96.81 115 ARG A O 1
ATOM 908 N N . TYR A 1 116 ? 7.521 11.838 8.458 1.00 97.50 116 TYR A N 1
ATOM 909 C CA . TYR A 1 116 ? 6.687 11.258 7.409 1.00 97.50 116 TYR A CA 1
ATOM 910 C C . TYR A 1 116 ? 5.203 11.290 7.795 1.00 97.50 116 TYR A C 1
ATOM 912 O O . TYR A 1 116 ? 4.398 11.894 7.090 1.00 97.50 116 TYR A O 1
ATOM 920 N N . CYS A 1 117 ? 4.854 10.779 8.982 1.00 97.62 117 CYS A N 1
ATOM 921 C CA . CYS A 1 117 ? 3.477 10.815 9.486 1.00 97.62 117 CYS A CA 1
ATOM 922 C C . CYS A 1 117 ? 2.950 12.251 9.628 1.00 97.62 117 CYS A C 1
ATOM 924 O O . CYS A 1 117 ? 1.808 12.525 9.270 1.00 97.62 117 CYS A O 1
ATOM 926 N N . ARG A 1 118 ? 3.786 13.190 10.098 1.00 97.00 118 ARG A N 1
ATOM 927 C CA . ARG A 1 118 ? 3.415 14.611 10.186 1.00 97.00 118 ARG A CA 1
ATOM 928 C C . ARG A 1 118 ? 3.141 15.225 8.813 1.00 97.00 118 ARG A C 1
ATOM 930 O O . ARG A 1 118 ? 2.197 15.992 8.693 1.00 97.00 118 ARG A O 1
ATOM 937 N N . SER A 1 119 ? 3.941 14.883 7.804 1.00 97.81 119 SER A N 1
ATOM 938 C CA . SER A 1 119 ? 3.778 15.395 6.435 1.00 97.81 119 SER A CA 1
ATOM 939 C C . SER A 1 119 ? 2.470 14.905 5.809 1.00 97.81 119 SER A C 1
ATOM 941 O O . SER A 1 119 ? 1.775 15.667 5.146 1.00 97.81 119 SER A O 1
ATOM 943 N N . ILE A 1 120 ? 2.078 13.657 6.089 1.00 98.12 120 ILE A N 1
ATOM 944 C CA . ILE A 1 120 ? 0.747 13.150 5.725 1.00 98.12 120 ILE A CA 1
ATOM 945 C C . ILE A 1 120 ? -0.335 13.929 6.481 1.00 98.12 120 ILE A C 1
ATOM 947 O O . ILE A 1 120 ? -1.285 14.415 5.870 1.00 98.12 120 ILE A O 1
ATOM 951 N N . GLY A 1 121 ? -0.171 14.089 7.797 1.00 97.75 121 GLY A N 1
ATOM 952 C CA . GLY A 1 121 ? -1.111 14.811 8.656 1.00 97.75 121 GLY A CA 1
ATOM 953 C C . GLY A 1 121 ? -1.359 16.253 8.209 1.00 97.75 121 GLY A C 1
ATOM 954 O O . GLY A 1 121 ? -2.504 16.685 8.193 1.00 97.75 121 GLY A O 1
ATOM 955 N N . SER A 1 122 ? -0.331 16.974 7.747 1.00 97.56 122 SER A N 1
ATOM 956 C CA . SER A 1 122 ? -0.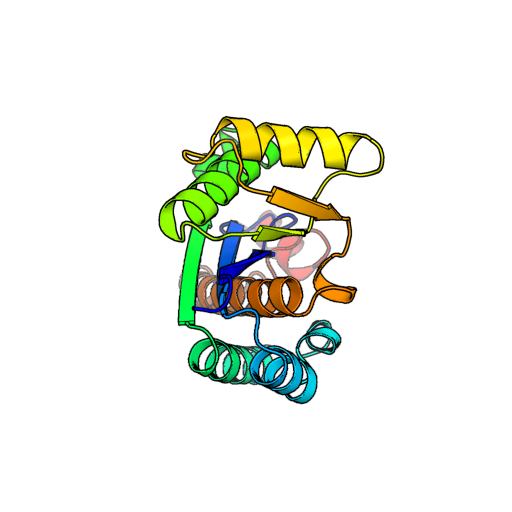483 18.348 7.237 1.00 97.56 122 SER A CA 1
ATOM 957 C C . SER A 1 122 ? -1.320 18.464 5.960 1.00 97.56 122 SER A C 1
ATOM 959 O O . SER A 1 122 ? -1.745 19.560 5.613 1.00 97.56 122 SER A O 1
ATOM 961 N N . LEU A 1 123 ? -1.552 17.352 5.258 1.00 97.88 123 LEU A N 1
ATOM 962 C CA . LEU A 1 123 ? -2.405 17.280 4.068 1.00 97.88 123 LEU A CA 1
ATOM 963 C C . LEU A 1 123 ? -3.794 16.689 4.378 1.00 97.88 123 LEU A C 1
ATOM 965 O O . LEU A 1 123 ? -4.631 16.549 3.479 1.00 97.88 123 LEU A O 1
ATOM 969 N N . CYS A 1 124 ? -4.041 16.289 5.628 1.00 97.50 124 CYS A N 1
ATOM 970 C CA . CYS A 1 124 ? -5.322 15.741 6.051 1.00 97.50 124 CYS A CA 1
ATOM 971 C C . CYS A 1 124 ? -6.321 16.868 6.338 1.00 97.50 124 CYS A C 1
ATOM 973 O O . CYS A 1 124 ? -5.973 17.894 6.914 1.00 97.50 124 CYS A O 1
ATOM 975 N N . LEU A 1 125 ? -7.584 16.659 5.963 1.00 96.06 125 LEU A N 1
ATOM 976 C CA . LEU A 1 125 ? -8.666 17.623 6.193 1.00 96.06 125 LEU A CA 1
ATOM 977 C C . LEU A 1 125 ? -9.072 17.702 7.671 1.00 96.06 125 LEU A C 1
ATOM 979 O O . LEU A 1 125 ? -9.547 18.739 8.120 1.00 96.06 125 LEU A O 1
ATOM 983 N N . ASN A 1 126 ? -8.898 16.606 8.415 1.00 92.75 126 ASN A N 1
ATOM 984 C CA . ASN A 1 126 ? -9.122 16.563 9.855 1.00 92.75 126 ASN A CA 1
ATOM 985 C C . ASN A 1 126 ? -7.774 16.717 10.591 1.00 92.75 126 ASN A C 1
ATOM 987 O O . ASN A 1 126 ? -6.980 15.771 10.560 1.00 92.75 126 ASN A O 1
ATOM 991 N N . PRO A 1 127 ? -7.512 17.856 11.259 1.00 86.75 127 PRO A N 1
ATOM 992 C CA . PRO A 1 127 ? -6.246 18.105 11.950 1.00 86.75 127 PRO A CA 1
ATOM 993 C C . PRO A 1 127 ? -6.051 17.226 13.194 1.00 86.75 127 PRO A C 1
ATOM 995 O O . PRO A 1 127 ? -4.912 16.958 13.574 1.00 86.75 127 PRO A O 1
ATOM 998 N N . ASP A 1 128 ? -7.137 16.727 13.789 1.00 87.75 128 ASP A N 1
ATOM 999 C CA . ASP A 1 128 ? -7.098 15.865 14.975 1.00 87.75 128 ASP A CA 1
ATOM 1000 C C . ASP A 1 128 ? -6.921 14.379 14.620 1.00 87.75 128 ASP A C 1
ATOM 1002 O O . ASP A 1 128 ? -6.864 13.509 15.497 1.00 87.75 128 ASP A O 1
ATOM 1006 N N . HIS A 1 129 ? -6.828 14.060 13.324 1.00 92.81 129 HIS A N 1
ATOM 1007 C CA . HIS A 1 129 ? -6.656 12.694 12.859 1.00 92.81 129 HIS A CA 1
ATOM 1008 C C . HIS A 1 129 ? -5.313 12.105 13.318 1.00 92.81 129 HIS A C 1
ATOM 1010 O O . HIS A 1 129 ? -4.235 12.632 13.034 1.00 92.81 129 HIS A O 1
ATOM 1016 N N . LYS A 1 130 ? -5.365 10.952 13.995 1.00 95.69 130 LYS A N 1
ATOM 1017 C CA . LYS A 1 130 ? -4.166 10.279 14.508 1.00 95.69 130 LYS A CA 1
ATOM 1018 C C . LYS A 1 130 ? -3.590 9.315 13.474 1.00 95.69 130 LYS A C 1
ATOM 1020 O O . LYS A 1 130 ? -4.240 8.342 13.090 1.00 95.69 130 LYS A O 1
ATOM 1025 N N . ILE A 1 131 ? -2.331 9.549 13.109 1.00 98.12 131 ILE A N 1
ATOM 1026 C CA . ILE A 1 131 ? -1.550 8.704 12.200 1.00 98.12 131 ILE A CA 1
ATOM 1027 C C . ILE A 1 131 ? -0.437 8.020 12.990 1.00 98.12 131 ILE A C 1
ATOM 1029 O O . ILE A 1 131 ? 0.371 8.683 13.644 1.00 98.12 131 ILE A O 1
ATOM 1033 N N . ILE A 1 132 ? -0.385 6.694 12.910 1.00 97.94 132 ILE A N 1
ATOM 1034 C CA . ILE A 1 132 ? 0.613 5.853 13.565 1.00 97.94 132 ILE A CA 1
ATOM 1035 C C . ILE A 1 132 ? 1.360 5.093 12.470 1.00 97.94 132 ILE A C 1
ATOM 1037 O O . ILE A 1 132 ? 0.805 4.202 11.836 1.00 97.94 132 ILE A O 1
ATOM 1041 N N . GLY A 1 133 ? 2.619 5.458 12.245 1.00 97.19 133 GLY A N 1
ATOM 1042 C CA . GLY A 1 133 ? 3.496 4.776 11.296 1.00 97.19 133 GLY A CA 1
ATOM 1043 C C . GLY A 1 133 ? 4.644 4.065 11.998 1.00 97.19 133 GLY A C 1
ATOM 1044 O O . GLY A 1 133 ? 5.149 4.542 13.017 1.00 97.19 133 GLY A O 1
ATOM 1045 N N . ALA A 1 134 ? 5.077 2.946 11.431 1.00 96.94 134 ALA A N 1
ATOM 1046 C CA . ALA A 1 134 ? 6.281 2.219 11.823 1.00 96.94 134 ALA A CA 1
ATOM 1047 C C . ALA A 1 134 ? 6.875 1.514 10.597 1.00 96.94 134 ALA A C 1
ATOM 1049 O O . ALA A 1 134 ? 6.186 1.350 9.597 1.00 96.94 134 ALA A O 1
ATOM 1050 N N . ASN A 1 135 ? 8.136 1.086 10.662 1.00 95.50 135 ASN A N 1
ATOM 1051 C CA . ASN A 1 135 ? 8.678 0.189 9.638 1.00 95.50 135 ASN A CA 1
ATOM 1052 C C . ASN A 1 135 ? 8.140 -1.232 9.829 1.00 95.50 135 ASN A C 1
ATOM 1054 O O . ASN A 1 135 ? 8.035 -1.701 10.965 1.00 95.50 135 ASN A O 1
ATOM 1058 N N . LYS A 1 136 ? 7.907 -1.942 8.722 1.00 92.25 136 LYS A N 1
ATOM 1059 C CA . LYS A 1 136 ? 7.364 -3.308 8.689 1.00 92.25 136 LYS A CA 1
ATOM 1060 C C . LYS A 1 136 ? 6.069 -3.423 9.491 1.00 92.25 136 LYS A C 1
ATOM 1062 O O . LYS A 1 136 ? 5.856 -4.398 10.216 1.00 92.25 136 LYS A O 1
ATOM 1067 N N . MET A 1 137 ? 5.225 -2.396 9.417 1.00 94.00 137 MET A N 1
ATOM 1068 C CA . MET A 1 137 ? 4.024 -2.318 10.238 1.00 94.00 137 MET A CA 1
ATOM 1069 C C . MET A 1 137 ? 3.020 -3.418 9.886 1.00 94.00 137 MET A C 1
ATOM 1071 O O . MET A 1 137 ? 2.276 -3.860 10.758 1.00 94.00 137 MET A O 1
ATOM 1075 N N . ASP A 1 138 ? 3.067 -3.936 8.662 1.00 92.38 138 ASP A N 1
ATOM 1076 C CA . ASP A 1 138 ? 2.315 -5.107 8.215 1.00 92.38 138 ASP A CA 1
ATOM 1077 C C . ASP A 1 138 ? 2.616 -6.388 9.024 1.00 92.38 138 ASP A C 1
ATOM 1079 O O . ASP A 1 138 ? 1.737 -7.229 9.192 1.00 92.38 138 ASP A O 1
ATOM 1083 N N . ASN A 1 139 ? 3.804 -6.528 9.623 1.00 92.12 139 ASN A N 1
ATOM 1084 C CA . ASN A 1 139 ? 4.105 -7.648 10.528 1.00 92.12 139 ASN A CA 1
ATOM 1085 C C . ASN A 1 139 ? 3.370 -7.542 11.872 1.00 92.12 139 ASN A C 1
ATOM 1087 O O . ASN A 1 139 ? 3.111 -8.545 12.538 1.00 92.12 139 ASN A O 1
ATOM 1091 N N . HIS A 1 140 ? 3.064 -6.322 12.307 1.00 91.00 140 HIS A N 1
ATOM 1092 C CA . HIS A 1 140 ? 2.616 -6.048 13.672 1.00 91.00 140 HIS A CA 1
ATOM 1093 C C . HIS A 1 140 ? 1.142 -5.640 13.730 1.00 91.00 140 HIS A C 1
ATOM 1095 O O . HIS A 1 140 ? 0.439 -5.990 14.678 1.00 91.00 140 HIS A O 1
ATOM 1101 N N . ASN A 1 141 ? 0.631 -4.992 12.686 1.00 96.00 141 ASN A N 1
ATOM 1102 C CA . ASN A 1 141 ? -0.729 -4.488 12.594 1.00 96.00 141 ASN A CA 1
ATOM 1103 C C . ASN A 1 141 ? -1.510 -5.215 11.488 1.00 96.00 141 ASN A C 1
ATOM 1105 O O . ASN A 1 141 ? -1.131 -5.201 10.319 1.00 96.00 141 ASN A O 1
ATOM 1109 N N . VAL A 1 142 ? -2.626 -5.842 11.868 1.00 96.69 142 VAL A N 1
ATOM 1110 C CA . VAL A 1 142 ? -3.420 -6.689 10.964 1.00 96.69 142 VAL A CA 1
ATOM 1111 C C . VAL A 1 142 ? -4.122 -5.888 9.854 1.00 96.69 142 VAL A C 1
ATOM 1113 O O . VAL A 1 142 ? -4.349 -6.412 8.766 1.00 96.69 142 VAL A O 1
ATOM 1116 N N . LEU A 1 143 ? -4.410 -4.602 10.083 1.00 97.88 143 LEU A N 1
ATOM 1117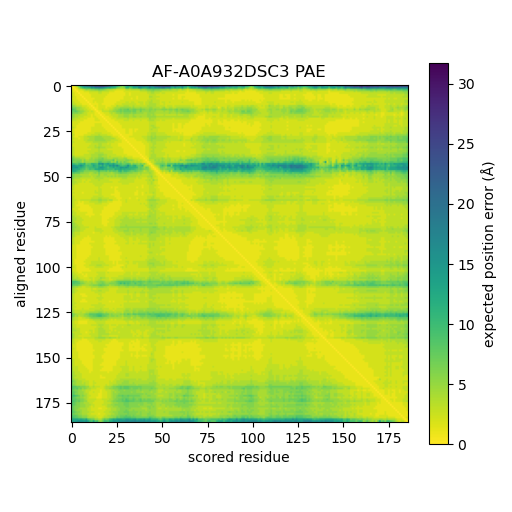 C CA . LEU A 1 143 ? -5.036 -3.725 9.093 1.00 97.88 143 LEU A CA 1
ATOM 1118 C C . LEU A 1 143 ? -4.032 -3.347 8.003 1.00 97.88 143 LEU A C 1
ATOM 1120 O O . LEU A 1 143 ? -4.372 -3.357 6.821 1.00 97.88 143 LEU A O 1
ATOM 1124 N N . VAL A 1 144 ? -2.791 -3.040 8.397 1.00 98.12 144 VAL A N 1
ATOM 1125 C CA . VAL A 1 144 ? -1.693 -2.782 7.454 1.00 98.12 144 VAL A CA 1
ATOM 1126 C C . VAL A 1 144 ? -1.370 -4.056 6.671 1.00 98.12 144 VAL A C 1
ATOM 1128 O O . VAL A 1 144 ? -1.257 -4.001 5.452 1.00 98.12 144 VAL A O 1
ATOM 1131 N N . ALA A 1 145 ? -1.355 -5.226 7.322 1.00 97.12 145 ALA A N 1
ATOM 1132 C CA . ALA A 1 145 ? -1.207 -6.514 6.637 1.00 97.12 145 ALA A CA 1
ATOM 1133 C C . ALA A 1 145 ? -2.303 -6.751 5.580 1.00 97.12 145 ALA A C 1
ATOM 1135 O O . ALA A 1 145 ? -2.019 -7.159 4.452 1.00 97.12 145 ALA A O 1
ATOM 1136 N N . ALA A 1 146 ? -3.559 -6.450 5.922 1.00 97.81 146 ALA A N 1
ATOM 1137 C CA . ALA A 1 146 ? -4.678 -6.540 4.993 1.00 97.81 146 ALA A CA 1
ATOM 1138 C C . ALA A 1 146 ? -4.507 -5.583 3.800 1.00 97.81 146 ALA A C 1
ATOM 1140 O O . ALA A 1 146 ? -4.660 -6.006 2.652 1.00 97.81 146 ALA A O 1
ATOM 1141 N N . ALA A 1 147 ? -4.130 -4.323 4.044 1.00 98.25 147 ALA A N 1
ATOM 1142 C CA . ALA A 1 147 ? -3.816 -3.361 2.986 1.00 98.25 147 ALA A CA 1
ATOM 1143 C C . ALA A 1 147 ? -2.664 -3.854 2.087 1.00 98.25 147 ALA A C 1
ATOM 1145 O O . ALA A 1 147 ? -2.789 -3.807 0.861 1.00 98.25 147 ALA A O 1
ATOM 1146 N N . SER A 1 148 ? -1.616 -4.438 2.677 1.00 97.38 148 SER A N 1
ATOM 1147 C CA . SER A 1 148 ? -0.473 -5.031 1.969 1.00 97.38 148 SER A CA 1
ATOM 1148 C C . SER A 1 148 ? -0.908 -6.071 0.945 1.00 97.38 148 SER A C 1
ATOM 1150 O O . SER A 1 148 ? -0.492 -6.053 -0.216 1.00 97.38 148 SER A O 1
ATOM 1152 N N . ILE A 1 149 ? -1.790 -6.985 1.359 1.00 97.19 149 ILE A N 1
ATOM 1153 C CA . ILE A 1 149 ? -2.313 -8.047 0.495 1.00 97.19 149 ILE A CA 1
ATOM 1154 C C . ILE A 1 149 ? -3.131 -7.455 -0.650 1.00 97.19 149 ILE A C 1
ATOM 1156 O O . ILE A 1 149 ? -2.972 -7.888 -1.793 1.00 97.19 149 ILE A O 1
ATOM 1160 N N . LEU A 1 150 ? -3.974 -6.456 -0.368 1.00 97.94 150 LEU A N 1
ATOM 1161 C CA . LEU A 1 150 ? -4.764 -5.780 -1.397 1.00 97.94 150 LEU A CA 1
ATOM 1162 C C . LEU A 1 150 ? -3.865 -5.096 -2.435 1.00 97.94 150 LEU A C 1
ATOM 1164 O O . LEU A 1 150 ? -4.078 -5.290 -3.633 1.00 97.94 150 LEU A O 1
ATOM 1168 N N . ALA A 1 151 ? -2.844 -4.355 -1.995 1.00 97.50 151 ALA A N 1
ATOM 1169 C CA . ALA A 1 151 ? -1.891 -3.698 -2.887 1.00 97.50 151 ALA A CA 1
ATOM 1170 C C . ALA A 1 151 ? -1.114 -4.720 -3.736 1.00 97.50 151 ALA A C 1
ATOM 1172 O O . ALA A 1 151 ? -1.022 -4.579 -4.958 1.00 97.50 151 ALA A O 1
ATOM 1173 N N . LYS A 1 152 ? -0.606 -5.791 -3.111 1.00 95.56 152 LYS A N 1
ATOM 1174 C CA . LYS A 1 152 ? 0.155 -6.854 -3.788 1.00 95.56 152 LYS A CA 1
ATOM 1175 C C . LYS A 1 152 ? -0.685 -7.621 -4.809 1.00 95.56 152 LYS A C 1
ATOM 1177 O O . LYS A 1 152 ? -0.215 -7.820 -5.926 1.00 95.56 152 LYS A O 1
ATOM 1182 N N . SER A 1 153 ? -1.909 -8.014 -4.453 1.00 96.06 153 SER A N 1
ATOM 1183 C CA . SER A 1 153 ? -2.842 -8.698 -5.364 1.00 96.06 153 SER A CA 1
ATOM 1184 C C . SER A 1 153 ? -3.142 -7.837 -6.595 1.00 96.06 153 SER A C 1
ATOM 1186 O O . SER A 1 153 ? -3.096 -8.322 -7.726 1.00 96.06 153 SER A O 1
ATOM 1188 N N . GLU A 1 154 ? -3.386 -6.537 -6.409 1.00 96.94 154 GLU A N 1
ATOM 1189 C CA . GLU A 1 154 ? -3.656 -5.632 -7.530 1.00 96.94 154 GLU A CA 1
ATOM 1190 C C . GLU A 1 154 ? -2.426 -5.443 -8.427 1.00 96.94 154 GLU A C 1
ATOM 1192 O O . GLU A 1 154 ? -2.527 -5.499 -9.657 1.00 96.94 154 GLU A O 1
ATOM 1197 N N . ARG A 1 155 ? -1.239 -5.312 -7.822 1.00 95.62 155 ARG A N 1
ATOM 1198 C CA . ARG A 1 155 ? 0.023 -5.248 -8.563 1.00 95.62 155 ARG A CA 1
ATOM 1199 C C . ARG A 1 155 ? 0.251 -6.502 -9.400 1.00 95.62 155 ARG A C 1
ATOM 1201 O O . ARG A 1 155 ? 0.616 -6.393 -10.567 1.00 95.62 155 ARG A O 1
ATOM 1208 N N . GLU A 1 156 ? 0.059 -7.685 -8.829 1.00 93.75 156 GLU A N 1
ATOM 1209 C CA . GLU A 1 156 ? 0.275 -8.956 -9.529 1.00 93.75 156 GLU A CA 1
ATOM 1210 C C . GLU A 1 156 ? -0.659 -9.116 -10.733 1.00 93.75 156 GLU A C 1
ATOM 1212 O O . GLU A 1 156 ? -0.204 -9.506 -11.814 1.00 93.75 156 GLU A O 1
ATOM 1217 N N . LYS A 1 157 ? -1.929 -8.713 -10.599 1.00 95.19 157 LYS A N 1
ATOM 1218 C CA . LYS A 1 157 ? -2.872 -8.646 -11.728 1.00 95.19 157 LYS A CA 1
ATOM 1219 C C . LYS A 1 157 ? -2.384 -7.693 -12.813 1.00 95.19 157 LYS A C 1
ATOM 1221 O O . LYS A 1 157 ? -2.394 -8.053 -13.990 1.00 95.19 157 LYS A O 1
ATOM 1226 N N . TYR A 1 158 ? -1.911 -6.507 -12.433 1.00 95.50 158 TYR A N 1
ATOM 1227 C CA . TYR A 1 158 ? -1.406 -5.530 -13.394 1.00 95.50 158 TYR A CA 1
ATOM 1228 C C . TYR A 1 158 ? -0.140 -6.013 -14.109 1.00 95.50 158 TYR A C 1
ATOM 1230 O O . TYR A 1 158 ? -0.027 -5.884 -15.326 1.00 95.50 158 TYR A O 1
ATOM 1238 N N . VAL A 1 159 ? 0.792 -6.638 -13.387 1.00 93.75 159 VAL A N 1
ATOM 1239 C CA . VAL A 1 159 ? 1.997 -7.236 -13.977 1.00 93.75 159 VAL A CA 1
ATOM 1240 C C . VAL A 1 159 ? 1.638 -8.358 -14.946 1.00 93.75 159 VAL A C 1
ATOM 1242 O O . VAL A 1 159 ? 2.243 -8.441 -16.010 1.00 93.75 159 VAL A O 1
ATOM 1245 N N . LYS A 1 160 ? 0.618 -9.176 -14.655 1.00 94.06 160 LYS A N 1
ATOM 1246 C CA . LYS A 1 160 ? 0.120 -10.181 -15.607 1.00 94.06 160 LYS A CA 1
ATOM 1247 C C . LYS A 1 160 ? -0.393 -9.538 -16.902 1.00 94.06 160 LYS A C 1
ATOM 1249 O O . LYS A 1 160 ? -0.072 -10.027 -17.981 1.00 94.06 160 LYS A O 1
ATOM 1254 N N . ILE A 1 161 ? -1.130 -8.428 -16.809 1.00 95.88 161 ILE A N 1
ATOM 1255 C CA . ILE A 1 161 ? -1.590 -7.667 -17.985 1.00 95.88 161 ILE A CA 1
ATOM 1256 C C . ILE A 1 161 ? -0.396 -7.153 -18.798 1.00 95.88 161 ILE A C 1
ATOM 1258 O O . ILE A 1 161 ? -0.374 -7.302 -20.018 1.00 95.88 161 ILE A O 1
ATOM 1262 N N . LEU A 1 162 ? 0.617 -6.588 -18.134 1.00 95.75 162 LEU A N 1
ATOM 1263 C CA . LEU A 1 162 ? 1.827 -6.124 -18.811 1.00 95.75 162 LEU A CA 1
ATOM 1264 C C . LEU A 1 162 ? 2.586 -7.278 -19.477 1.00 95.75 162 LEU A C 1
ATOM 1266 O O . LEU A 1 162 ? 3.001 -7.127 -20.620 1.00 95.75 162 LEU A O 1
ATOM 1270 N N . ARG A 1 163 ? 2.726 -8.432 -18.812 1.00 95.31 163 ARG A N 1
ATOM 1271 C CA . ARG A 1 163 ? 3.404 -9.613 -19.377 1.00 95.31 163 ARG A CA 1
ATOM 1272 C C . ARG A 1 163 ? 2.691 -10.146 -20.617 1.00 95.31 163 ARG A C 1
ATOM 1274 O O . ARG A 1 163 ? 3.344 -10.529 -21.580 1.00 95.31 163 ARG A O 1
ATOM 1281 N N . ASN A 1 164 ? 1.359 -10.108 -20.632 1.00 95.50 164 ASN A N 1
ATOM 1282 C CA . ASN A 1 164 ? 0.582 -10.476 -21.817 1.00 95.50 164 ASN A CA 1
ATOM 1283 C C . ASN A 1 164 ? 0.803 -9.508 -22.991 1.00 95.50 164 ASN A C 1
ATOM 1285 O O . ASN A 1 164 ? 0.683 -9.915 -24.140 1.00 95.50 164 ASN A O 1
ATOM 1289 N N . LYS A 1 165 ? 1.102 -8.234 -22.710 1.00 96.50 165 LYS A N 1
ATOM 1290 C CA . LYS A 1 165 ? 1.281 -7.197 -23.734 1.00 96.50 165 LYS A CA 1
ATOM 1291 C C . LYS A 1 165 ? 2.719 -7.090 -24.250 1.00 96.50 165 LYS A C 1
ATOM 1293 O O . LYS A 1 165 ? 2.914 -6.869 -25.437 1.00 96.50 165 LYS A O 1
ATOM 1298 N N . TYR A 1 166 ? 3.701 -7.203 -23.362 1.00 95.31 166 TYR A N 1
ATOM 1299 C CA . TYR A 1 166 ? 5.115 -6.912 -23.639 1.00 95.31 166 TYR A CA 1
ATOM 1300 C C . TYR A 1 166 ? 6.012 -8.158 -23.586 1.00 95.31 166 TYR A C 1
ATOM 1302 O O . TYR A 1 166 ? 7.228 -8.066 -23.732 1.00 95.31 166 TYR A O 1
ATOM 1310 N N . GLY A 1 167 ? 5.419 -9.334 -23.377 1.00 94.88 167 GLY A N 1
ATOM 1311 C CA . GLY A 1 167 ? 6.151 -10.572 -23.162 1.00 94.88 167 GLY A CA 1
ATOM 1312 C C . GLY A 1 167 ? 6.602 -10.742 -21.713 1.00 94.88 167 GLY A C 1
ATOM 1313 O O . GLY A 1 167 ? 6.418 -9.886 -20.844 1.00 94.88 167 GLY A O 1
ATOM 1314 N N . ASP A 1 168 ? 7.168 -11.910 -21.429 1.00 94.56 168 ASP A N 1
ATOM 1315 C CA . ASP A 1 168 ? 7.514 -12.282 -20.067 1.00 94.56 168 ASP A CA 1
ATOM 1316 C C . ASP A 1 168 ? 8.825 -11.633 -19.592 1.00 94.56 168 ASP A C 1
ATOM 1318 O O . ASP A 1 168 ? 9.905 -12.205 -19.743 1.00 94.56 168 ASP A O 1
ATOM 1322 N N . PHE A 1 169 ? 8.708 -10.467 -18.957 1.00 94.94 169 PHE A N 1
ATOM 1323 C CA . PHE A 1 169 ? 9.812 -9.738 -18.324 1.00 94.94 169 PHE A CA 1
ATOM 1324 C C . PHE A 1 169 ? 10.126 -10.191 -16.887 1.00 94.94 169 PHE A C 1
ATOM 1326 O O . PHE A 1 169 ? 10.891 -9.534 -16.193 1.00 94.94 169 PHE A O 1
ATOM 1333 N N . GLY A 1 170 ? 9.538 -11.285 -16.393 1.00 93.12 170 GLY A N 1
ATOM 1334 C CA . GLY A 1 170 ? 9.708 -11.698 -14.998 1.00 93.12 170 GLY A CA 1
ATOM 1335 C C . GLY A 1 170 ? 8.897 -10.848 -14.014 1.00 93.12 170 GLY A C 1
ATOM 1336 O O . GLY A 1 170 ? 7.739 -10.507 -14.264 1.00 93.12 170 GLY A O 1
ATOM 1337 N N . SER A 1 171 ? 9.470 -10.570 -12.846 1.00 90.00 171 SER A N 1
ATOM 1338 C CA . SER A 1 171 ? 8.797 -9.913 -11.717 1.00 90.00 171 SER A CA 1
ATOM 1339 C C . SER A 1 171 ? 8.739 -8.387 -11.818 1.00 90.00 171 SER A C 1
ATOM 1341 O O . SER A 1 171 ? 7.891 -7.770 -11.161 1.00 90.00 171 SER A O 1
ATOM 1343 N N . GLY A 1 172 ? 9.617 -7.774 -12.618 1.00 92.75 172 GLY A N 1
ATOM 1344 C CA . GLY A 1 172 ? 9.770 -6.322 -12.713 1.00 92.75 172 GLY A CA 1
ATOM 1345 C C . GLY A 1 172 ? 10.667 -5.703 -11.633 1.00 92.75 172 GLY A C 1
ATOM 1346 O O . GLY A 1 172 ? 10.724 -4.478 -11.539 1.00 92.75 172 GLY A O 1
ATOM 1347 N N . TYR A 1 173 ? 11.345 -6.511 -10.812 1.00 91.81 173 TYR A N 1
ATOM 1348 C CA . TYR A 1 173 ? 12.348 -6.052 -9.843 1.00 91.81 173 TYR A CA 1
ATOM 1349 C C . TYR A 1 173 ? 13.761 -6.150 -10.417 1.00 91.81 173 TYR A C 1
ATOM 1351 O O . TYR A 1 173 ? 14.068 -7.065 -11.176 1.00 91.81 173 TYR A O 1
ATOM 1359 N N . THR A 1 174 ? 14.650 -5.252 -9.993 1.00 90.88 174 THR A N 1
ATOM 1360 C CA . THR A 1 174 ? 16.068 -5.276 -10.394 1.00 90.88 174 THR A CA 1
ATOM 1361 C C . THR A 1 174 ? 16.826 -6.491 -9.855 1.00 90.88 174 THR A C 1
ATOM 1363 O O . THR A 1 174 ? 17.826 -6.895 -10.437 1.00 90.88 174 THR A O 1
ATOM 1366 N N . SER A 1 175 ? 16.336 -7.106 -8.775 1.00 90.69 175 SER A N 1
ATOM 1367 C CA . SER A 1 175 ? 16.877 -8.349 -8.218 1.00 90.69 175 SER A CA 1
ATOM 1368 C C . SER A 1 175 ? 16.522 -9.599 -9.027 1.00 90.69 175 SER A C 1
ATOM 1370 O O . SER A 1 175 ? 17.066 -10.666 -8.754 1.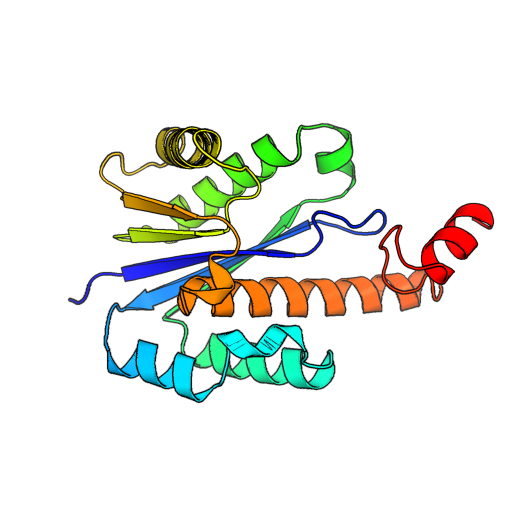00 90.69 175 SER A O 1
ATOM 1372 N N . ASP A 1 176 ? 15.614 -9.499 -9.999 1.00 93.38 176 ASP A N 1
ATOM 1373 C CA . ASP A 1 176 ? 15.216 -10.616 -10.848 1.00 93.38 176 ASP A CA 1
ATOM 1374 C C . ASP A 1 176 ? 16.035 -10.623 -12.150 1.00 93.38 176 ASP A C 1
ATOM 1376 O O . ASP A 1 176 ? 15.856 -9.730 -12.990 1.00 93.38 176 ASP A O 1
ATOM 1380 N N . PRO A 1 177 ? 16.888 -11.644 -12.376 1.00 94.25 177 PRO A N 1
ATOM 1381 C CA . PRO A 1 177 ? 17.716 -11.736 -13.577 1.00 94.25 177 PRO A CA 1
ATOM 1382 C C . PRO A 1 177 ? 16.911 -11.715 -14.879 1.00 94.25 177 PRO A C 1
ATOM 1384 O O . PRO A 1 177 ? 17.400 -11.222 -15.897 1.00 94.25 177 PRO A O 1
ATOM 1387 N N . LYS A 1 178 ? 15.670 -12.223 -14.867 1.00 94.94 178 LYS A N 1
ATOM 1388 C CA . LYS A 1 178 ? 14.796 -12.214 -16.043 1.00 94.94 178 LYS A CA 1
ATOM 1389 C C . LYS A 1 178 ? 14.370 -10.796 -16.409 1.00 94.94 178 LYS A C 1
ATOM 1391 O O . LYS A 1 178 ? 14.358 -10.467 -17.592 1.00 94.94 178 LYS A O 1
ATOM 1396 N N . THR A 1 179 ? 14.101 -9.962 -15.405 1.00 95.81 179 THR A N 1
ATOM 1397 C CA . THR A 1 179 ? 13.780 -8.540 -15.595 1.00 95.81 179 THR A CA 1
ATOM 1398 C C . THR A 1 179 ? 14.957 -7.803 -16.216 1.00 95.81 179 THR A C 1
ATOM 1400 O O . THR A 1 179 ? 14.785 -7.126 -17.225 1.00 95.81 179 THR A O 1
ATOM 1403 N N . ILE A 1 180 ? 16.163 -7.974 -15.666 1.00 95.50 180 ILE A N 1
ATOM 1404 C CA . ILE A 1 180 ? 17.366 -7.310 -16.188 1.00 95.50 180 ILE A CA 1
ATOM 1405 C C . ILE A 1 180 ? 17.666 -7.753 -17.620 1.00 95.50 180 ILE A C 1
ATOM 1407 O O . ILE A 1 180 ? 17.915 -6.921 -18.488 1.00 95.50 180 ILE A O 1
ATOM 1411 N N . LYS A 1 181 ? 17.584 -9.059 -17.900 1.00 95.81 181 LYS A N 1
ATOM 1412 C CA . LYS A 1 181 ? 17.768 -9.574 -19.259 1.00 95.81 181 LYS A CA 1
ATOM 1413 C C . LYS A 1 181 ? 16.745 -8.981 -20.228 1.00 95.81 181 LYS A C 1
ATOM 1415 O O . LYS A 1 181 ? 17.119 -8.604 -21.330 1.00 95.81 181 LYS A O 1
ATOM 1420 N N . TRP A 1 182 ? 15.477 -8.893 -19.827 1.00 96.25 182 TRP A N 1
ATOM 1421 C CA . TRP A 1 182 ? 14.423 -8.335 -20.672 1.00 96.25 182 TRP A CA 1
ATOM 1422 C C . TRP A 1 182 ? 14.665 -6.852 -20.992 1.00 96.25 182 TRP A C 1
ATOM 1424 O O . TRP A 1 182 ? 14.553 -6.478 -22.156 1.00 96.25 182 TRP A O 1
ATOM 1434 N N . LEU A 1 183 ? 15.071 -6.051 -19.997 1.00 94.06 183 LEU A N 1
ATOM 1435 C CA . LEU A 1 183 ? 15.408 -4.627 -20.157 1.00 94.06 183 LEU A CA 1
ATOM 1436 C C . LEU A 1 183 ? 16.646 -4.377 -21.027 1.00 94.06 183 LEU A C 1
ATOM 1438 O O . LEU A 1 183 ? 16.745 -3.342 -21.662 1.00 94.06 183 LEU A O 1
ATOM 1442 N N . ASN A 1 184 ? 17.604 -5.303 -21.059 1.00 92.62 184 ASN A N 1
ATOM 1443 C CA . ASN A 1 184 ? 18.773 -5.169 -21.934 1.00 92.62 184 ASN A CA 1
ATOM 1444 C C . ASN A 1 184 ? 18.473 -5.555 -23.392 1.00 92.62 184 ASN A C 1
ATOM 1446 O O . ASN A 1 184 ? 19.293 -5.307 -24.273 1.00 92.62 184 ASN A O 1
ATOM 1450 N N . CYS A 1 185 ? 17.343 -6.219 -23.642 1.00 90.94 185 CYS A N 1
ATOM 1451 C CA . CYS A 1 185 ? 16.957 -6.710 -24.963 1.00 90.94 185 CYS A CA 1
ATOM 1452 C C . CYS A 1 185 ? 15.834 -5.893 -25.622 1.00 90.94 185 CYS A C 1
ATOM 1454 O O . CYS A 1 185 ? 15.477 -6.213 -26.754 1.00 90.94 185 CYS A O 1
ATOM 1456 N N . ASN A 1 186 ? 15.265 -4.898 -24.934 1.00 85.38 186 ASN A N 1
ATOM 1457 C CA . ASN A 1 186 ? 14.149 -4.061 -25.395 1.00 85.38 186 ASN A CA 1
ATOM 1458 C C . ASN A 1 186 ? 14.347 -2.623 -24.924 1.00 85.38 186 ASN A C 1
ATOM 1460 O O . ASN A 1 186 ? 13.950 -1.710 -25.678 1.00 85.38 186 ASN A O 1
#

InterPro domains:
  IPR001352 Ribonuclease HII/HIII [PTHR10954] (3-184)
  IPR004649 Ribonuclease H2, subunit A [TIGR00729] (5-184)
  IPR012337 Ribonuclease H-like superfamily [SSF53098] (4-185)
  IPR023160 Ribonuclease HII, helix-loop-helix cap domain superfamily [G3DSA:1.10.10.460] (166-186)
  IPR024567 Ribonuclease HII/HIII domain [PF01351] (6-184)
  IPR024567 Ribonuclease HII/HIII domain [PS51975] (3-186)
  IPR036397 Ribonuclease H superfamily [G3DSA:3.30.420.10] (1-165)

Mean predicted aligned error: 3.39 Å

Foldseek 3Di:
DAFKEKAKEWDQPQFQDWWIKIKIFIDGPDVVLQVQLVVLVLLVCPPDDLVVLLVSLVVSCVSGPDMDMDTGTPVNVVVDPPLVVCLLVLLVSCQVVVGQEYEYADPDDDPVQVVSQVSSLVSHPDVNYYYHYDHPVLNVGSNNSSRVSNNVNVRVVVVVVVCVVLNPQDPRHPPDPSVVVSVVVD

pLDDT: mean 94.71, std 5.06, range [64.06, 98.75]

Radius of gyration: 16.64 Å; Cα contacts (8 Å, |Δi|>4): 328; chains: 1; bounding box: 40×36×44 Å

Sequence (186 aa):
MSDLVLGIDEAGRGCIIGPLFLAGFLIPEEDHLIDRLNALGVKDSKLLLPPKRDELAREIKKISRRHKILKISPAAIDRFSINDLEINFSARLINYFSPHRTYLDAPVSGPGIKRYCRSIGSLCLNPDHKIIGANKMDNHNVLVAAASILAKSEREKYVKILRNKYGDFGSGYTSDPKTIKWLNCN

Organism: NCBI:txid2750080

Nearest PDB structures (foldseek):
  1io2-assembly1_A  TM=9.431E-01  e=1.369E-17  Thermococcus kodakarensis KOD1
  2dfe-assembly1_A  TM=8.968E-01  e=1.542E-17  Thermococcus kodakarensis KOD1
  1uax-assembly2_B  TM=9.156E-01  e=3.763E-17  Pyrococcus horikoshii OT3
  2dff-assembly1_A  TM=9.137E-01  e=1.312E-16  Thermococcus kodakarensis KOD1
  1x1p-assembly1_A  TM=8.719E-01  e=1.875E-16  Thermococcus kodakarensis KOD1

Secondary structure (DSSP, 8-state):
-PPEEEEEEEE-TTBSSS-EEEEEEEEE--HHHHHHHHHTTGGGGGG--HHHHHHHHHHHHHH-SEEEEEEE-HHHHTTS-HHHHHHHHHHHHHHHH--SEEEEE-SS-TTHHHHHHHHHHTT-S-TT-EEEEETTHHHH-HHHHHHHHHHHHHHHHHHHHHHHHH---TTSBTT-HHHHHHHH--